Protein AF-A0A9Y1BL52-F1 (afdb_monomer)

Nearest PDB structures (foldseek):
  2xra-assembly1_A  TM=4.137E-01  e=1.033E-01  synthetic construct
  8rhn-assembly1_D  TM=5.852E-01  e=4.899E-01  Homo sapiens
  5l0c-assembly2_D-3  TM=4.093E-01  e=3.485E-01  Homo sapiens
  6z0c-assembly4_D  TM=2.672E-01  e=5.952E-01  Escherichia coli
  8c5v-assembly1_I  TM=3.873E-01  e=6.454E+00  Escherichia coli

Secondary structure (DSSP, 8-state):
------HHHHHHHHHHHHHHHHHHHHHHHHHHHHHHHHHHHHHHHHHHHHHHSTTHHHHHHHHHHHHHHHHHHHHHHHHHHHHHHHHHHHHHHTSSS--HHHHHHHHHHHHHHHHHHHHHHHHHHHHHHHHH--SSTHHHHHHHHHHHHHHHHHHHHHHHHHHHHHHHHHHHHHHHHHHHHHHHHHTT-

Mean predicted aligned error: 7.0 Å

Organism: NCBI:txid2876573

Structure (mmCIF, N/CA/C/O backbone):
data_AF-A0A9Y1BL52-F1
#
_entry.id   AF-A0A9Y1BL52-F1
#
loop_
_atom_site.group_PDB
_atom_site.id
_atom_site.type_symbol
_atom_site.label_atom_id
_atom_site.label_alt_id
_atom_site.label_comp_id
_atom_site.label_asym_id
_atom_site.label_entity_id
_atom_site.label_seq_id
_atom_site.pdbx_PDB_ins_code
_atom_site.Cartn_x
_atom_site.Cartn_y
_atom_site.Cartn_z
_atom_site.occupancy
_atom_site.B_iso_or_equiv
_atom_site.auth_seq_id
_atom_site.auth_comp_id
_atom_site.auth_asym_id
_atom_site.auth_atom_id
_atom_site.pdbx_PDB_model_num
ATOM 1 N N . MET A 1 1 ? 8.504 17.174 -46.943 1.00 35.25 1 MET A N 1
ATOM 2 C CA . MET A 1 1 ? 9.678 16.528 -46.314 1.00 35.25 1 MET A CA 1
ATOM 3 C C . MET A 1 1 ? 9.197 15.696 -45.134 1.00 35.25 1 MET A C 1
ATOM 5 O O . MET A 1 1 ? 8.597 16.257 -44.230 1.00 35.25 1 MET A O 1
ATOM 9 N N . LYS A 1 2 ? 9.368 14.367 -45.163 1.00 37.03 2 LYS A N 1
ATOM 10 C CA . LYS A 1 2 ? 9.108 13.511 -43.993 1.00 37.03 2 LYS A CA 1
ATOM 11 C C . LYS A 1 2 ? 10.359 13.547 -43.116 1.00 37.03 2 LYS A C 1
ATOM 13 O O . LYS A 1 2 ? 11.377 12.992 -43.521 1.00 37.03 2 LYS A O 1
ATOM 18 N N . ASN A 1 3 ? 10.286 14.191 -41.953 1.00 41.78 3 ASN A N 1
ATOM 19 C CA . ASN A 1 3 ? 11.325 14.075 -40.931 1.00 41.78 3 ASN A CA 1
ATOM 20 C C . ASN A 1 3 ? 11.372 12.610 -40.474 1.00 41.78 3 ASN A C 1
ATOM 22 O O . ASN A 1 3 ? 10.522 12.163 -39.707 1.00 41.78 3 ASN A O 1
ATOM 26 N N . LYS A 1 4 ? 12.326 11.835 -41.004 1.00 46.66 4 LYS A N 1
ATOM 27 C CA . LYS A 1 4 ? 12.666 10.515 -40.467 1.00 46.66 4 LYS A CA 1
ATOM 28 C C . LYS A 1 4 ? 13.324 10.749 -39.110 1.00 46.66 4 LYS A C 1
ATOM 30 O O . LYS A 1 4 ? 14.519 11.015 -39.052 1.00 46.66 4 LYS A O 1
ATOM 35 N N . ILE A 1 5 ? 12.528 10.685 -38.045 1.00 54.09 5 ILE A N 1
ATOM 36 C CA . ILE A 1 5 ? 13.028 10.588 -36.670 1.00 54.09 5 ILE A CA 1
ATOM 37 C C . ILE A 1 5 ? 14.002 9.402 -36.642 1.00 54.09 5 ILE A C 1
ATOM 39 O O . ILE A 1 5 ? 13.643 8.306 -37.094 1.00 54.09 5 ILE A O 1
ATOM 43 N N . ARG A 1 6 ? 15.251 9.613 -36.204 1.00 53.12 6 ARG A N 1
ATOM 44 C CA . ARG A 1 6 ? 16.215 8.510 -36.099 1.00 53.12 6 ARG A CA 1
ATOM 45 C C . ARG A 1 6 ? 15.700 7.541 -35.033 1.00 53.12 6 ARG A C 1
ATOM 47 O O . ARG A 1 6 ? 15.155 7.963 -34.017 1.00 53.12 6 ARG A O 1
ATOM 54 N N . ARG A 1 7 ? 15.860 6.228 -35.245 1.00 56.28 7 ARG A N 1
ATOM 55 C CA . ARG A 1 7 ? 15.442 5.200 -34.261 1.00 56.28 7 ARG A CA 1
ATOM 56 C C . ARG A 1 7 ? 15.986 5.494 -32.858 1.00 56.28 7 ARG A C 1
ATOM 58 O O . ARG A 1 7 ? 15.306 5.246 -31.869 1.00 56.28 7 ARG A O 1
ATOM 65 N N . THR A 1 8 ? 17.180 6.065 -32.793 1.00 51.09 8 THR A N 1
ATOM 66 C CA . THR A 1 8 ? 17.862 6.474 -31.570 1.00 51.09 8 THR A CA 1
ATOM 67 C C . THR A 1 8 ? 17.179 7.636 -30.840 1.00 51.09 8 THR A C 1
ATOM 69 O O . THR A 1 8 ? 16.991 7.543 -29.628 1.00 51.09 8 THR A O 1
ATOM 72 N N . ASP A 1 9 ? 16.710 8.662 -31.558 1.00 55.38 9 ASP A N 1
ATOM 73 C CA . ASP A 1 9 ? 15.883 9.742 -30.992 1.00 55.38 9 ASP A CA 1
ATOM 74 C C . ASP A 1 9 ? 14.560 9.187 -30.446 1.00 55.38 9 ASP A C 1
ATOM 76 O O . ASP A 1 9 ? 14.097 9.592 -29.380 1.00 55.38 9 ASP A O 1
ATOM 80 N N . SER A 1 10 ? 13.979 8.197 -31.138 1.00 62.66 10 SER A N 1
ATOM 81 C CA . SER A 1 10 ? 12.748 7.539 -30.682 1.00 62.66 10 SER A CA 1
ATOM 82 C C . SER A 1 10 ? 12.945 6.720 -29.400 1.00 62.66 10 SER A C 1
ATOM 84 O O . SER A 1 10 ? 12.054 6.698 -28.558 1.00 62.66 10 SER A O 1
ATOM 86 N N . LEU A 1 11 ? 14.123 6.111 -29.204 1.00 68.25 11 LEU A N 1
ATOM 87 C CA . LEU A 1 11 ? 14.444 5.315 -28.014 1.00 68.25 11 LEU A CA 1
ATOM 88 C C . LEU A 1 11 ? 14.695 6.200 -26.783 1.00 68.25 11 LEU A C 1
ATOM 90 O O . LEU A 1 11 ? 14.210 5.910 -25.687 1.00 68.25 11 LEU A O 1
ATOM 94 N N . ALA A 1 12 ? 15.427 7.304 -26.955 1.00 68.00 12 ALA A N 1
ATOM 95 C CA . ALA A 1 12 ? 15.633 8.287 -25.892 1.00 68.00 12 ALA A CA 1
ATOM 96 C C . ALA A 1 12 ? 14.316 8.982 -25.497 1.00 68.00 12 ALA A C 1
ATOM 98 O O . ALA A 1 12 ? 14.069 9.194 -24.310 1.00 68.00 12 ALA A O 1
ATOM 99 N N . TYR A 1 13 ? 13.450 9.278 -26.473 1.00 71.88 13 TYR A N 1
ATOM 100 C CA . TYR A 1 13 ? 12.115 9.827 -26.233 1.00 71.88 13 TYR A CA 1
ATOM 101 C C . TYR A 1 13 ? 11.200 8.834 -25.498 1.00 71.88 13 TYR A C 1
ATOM 103 O O . TYR A 1 13 ? 10.618 9.184 -24.474 1.00 71.88 13 TYR A O 1
ATOM 111 N N . ALA A 1 14 ? 11.129 7.578 -25.957 1.00 71.00 14 ALA A N 1
ATOM 112 C CA . ALA A 1 14 ? 10.316 6.537 -25.323 1.00 71.00 14 ALA A CA 1
ATOM 113 C C . ALA A 1 14 ? 10.756 6.255 -23.875 1.00 71.00 14 ALA A C 1
ATOM 115 O O . ALA A 1 14 ? 9.925 6.208 -22.971 1.00 71.00 14 ALA A O 1
ATOM 116 N N . THR A 1 15 ? 12.066 6.145 -23.626 1.00 74.56 15 THR A N 1
ATOM 117 C CA . THR A 1 15 ? 12.599 5.973 -22.261 1.00 74.56 15 THR A CA 1
ATOM 118 C C . THR A 1 15 ? 12.353 7.195 -21.372 1.00 74.56 15 THR A C 1
ATOM 120 O O . THR A 1 15 ? 12.094 7.026 -20.184 1.00 74.56 15 THR A O 1
ATOM 123 N N . GLY A 1 16 ? 12.382 8.412 -21.928 1.00 79.56 16 GLY A N 1
ATOM 124 C CA . GLY A 1 16 ? 12.027 9.638 -21.206 1.00 79.56 16 GLY A CA 1
ATOM 125 C C . GLY A 1 16 ? 10.558 9.670 -20.772 1.00 79.56 16 GLY A C 1
ATOM 126 O O . GLY A 1 16 ? 10.271 9.905 -19.603 1.00 79.56 16 GLY A O 1
ATOM 127 N N . SER A 1 17 ? 9.633 9.339 -21.677 1.00 84.06 17 SER A N 1
ATOM 128 C CA . SER A 1 17 ? 8.194 9.277 -21.368 1.00 84.06 17 SER A CA 1
ATOM 129 C C . SER A 1 17 ? 7.859 8.219 -20.302 1.00 84.06 17 SER A C 1
ATOM 131 O O . SER A 1 17 ? 7.008 8.441 -19.436 1.00 84.06 17 SER A O 1
ATOM 133 N N . ILE A 1 18 ? 8.577 7.091 -20.302 1.00 88.00 18 ILE A N 1
ATOM 134 C CA . ILE A 1 18 ? 8.451 6.059 -19.262 1.00 88.00 18 ILE A CA 1
ATOM 135 C C . ILE A 1 18 ? 8.944 6.564 -17.898 1.00 88.00 18 ILE A C 1
ATOM 137 O O . ILE A 1 18 ? 8.317 6.261 -16.884 1.00 88.00 18 ILE A O 1
ATOM 141 N N . ILE A 1 19 ? 10.019 7.362 -17.850 1.00 89.06 19 ILE A N 1
ATOM 142 C CA . ILE A 1 19 ? 10.490 7.985 -16.600 1.00 89.06 19 ILE A CA 1
ATOM 143 C C . ILE A 1 19 ? 9.425 8.920 -16.023 1.00 89.06 19 ILE A C 1
ATOM 145 O O . ILE A 1 19 ? 9.136 8.834 -14.832 1.00 89.06 19 ILE A O 1
ATOM 149 N N . GLU A 1 20 ? 8.812 9.773 -16.844 1.00 91.06 20 GLU A N 1
ATOM 150 C CA . GLU A 1 20 ? 7.753 10.692 -16.398 1.00 91.06 20 GLU A CA 1
ATOM 151 C C . GLU A 1 20 ? 6.529 9.932 -15.857 1.00 91.06 20 GLU A C 1
ATOM 153 O O . GLU A 1 20 ? 5.994 10.252 -14.789 1.00 91.06 20 GLU A O 1
ATOM 158 N N . SER A 1 21 ? 6.126 8.868 -16.558 1.00 93.00 21 SER A N 1
ATOM 159 C CA . SER A 1 21 ? 5.035 7.983 -16.131 1.00 93.00 21 SER A CA 1
ATOM 160 C C . SER A 1 21 ? 5.360 7.298 -14.800 1.00 93.00 21 SER A C 1
ATOM 162 O O . SER A 1 21 ? 4.524 7.247 -13.894 1.00 93.00 21 SER A O 1
ATOM 164 N N . PHE A 1 22 ? 6.602 6.836 -14.641 1.00 95.12 22 PHE A N 1
ATOM 165 C CA . PHE A 1 22 ? 7.091 6.241 -13.404 1.00 95.12 22 PHE A CA 1
ATOM 166 C C . PHE A 1 22 ? 7.150 7.228 -12.240 1.00 95.12 22 PHE A C 1
ATOM 168 O O . PHE A 1 22 ? 6.729 6.876 -11.139 1.00 95.12 22 PHE A O 1
ATOM 175 N N . GLN A 1 23 ? 7.607 8.458 -12.462 1.00 94.81 23 GLN A N 1
ATOM 176 C CA . GLN A 1 23 ? 7.619 9.499 -11.432 1.00 94.81 23 GLN A CA 1
ATOM 177 C C . GLN A 1 23 ? 6.200 9.821 -10.961 1.00 94.81 23 GLN A C 1
ATOM 179 O O . GLN A 1 23 ? 5.942 9.817 -9.759 1.00 94.81 23 GLN A O 1
ATOM 184 N N . THR A 1 24 ? 5.256 9.964 -11.895 1.00 95.19 24 THR A N 1
ATOM 185 C CA . THR A 1 24 ? 3.837 10.182 -11.576 1.00 95.19 24 THR A CA 1
ATOM 186 C C . THR A 1 24 ? 3.263 9.036 -10.738 1.00 95.19 24 THR A C 1
ATOM 188 O O . THR A 1 24 ? 2.578 9.267 -9.739 1.00 95.19 24 THR A O 1
ATOM 191 N N . TYR A 1 25 ? 3.541 7.786 -11.122 1.00 95.44 25 TYR A N 1
ATOM 192 C CA . TYR A 1 25 ? 3.146 6.610 -10.347 1.00 95.44 25 TYR A CA 1
ATOM 193 C C . TYR A 1 25 ? 3.773 6.622 -8.944 1.00 95.44 25 TYR A C 1
ATOM 195 O O . TYR A 1 25 ? 3.070 6.428 -7.948 1.00 95.44 25 TYR A O 1
ATOM 203 N N . TYR A 1 26 ? 5.080 6.879 -8.853 1.00 95.88 26 TYR A N 1
ATOM 204 C CA . TYR A 1 26 ? 5.812 6.853 -7.593 1.00 95.88 26 TYR A CA 1
ATOM 205 C C . TYR A 1 26 ? 5.300 7.921 -6.620 1.00 95.88 26 TYR A C 1
ATOM 207 O O . TYR A 1 26 ? 5.075 7.623 -5.446 1.00 95.88 26 TYR A O 1
ATOM 215 N N . GLU A 1 27 ? 5.038 9.134 -7.101 1.00 96.12 27 GLU A N 1
ATOM 216 C CA . GLU A 1 27 ? 4.473 10.221 -6.300 1.00 96.12 27 GLU A CA 1
ATOM 217 C C . GLU A 1 27 ? 3.082 9.875 -5.762 1.00 96.12 27 GLU A C 1
ATOM 219 O O . GLU A 1 27 ? 2.850 9.991 -4.556 1.00 96.12 27 GLU A O 1
ATOM 224 N N . LYS A 1 28 ? 2.177 9.377 -6.618 1.00 96.31 28 LYS A N 1
ATOM 225 C CA . LYS A 1 28 ? 0.826 8.949 -6.209 1.00 96.31 28 LYS A CA 1
ATOM 226 C C . LYS A 1 28 ? 0.870 7.846 -5.155 1.00 96.31 28 LYS A C 1
ATOM 228 O O . LYS A 1 28 ? 0.157 7.918 -4.147 1.00 96.31 28 LYS A O 1
ATOM 233 N N . TRP A 1 29 ? 1.711 6.832 -5.372 1.00 96.81 29 TRP A N 1
ATOM 234 C CA . TRP A 1 29 ? 1.911 5.751 -4.410 1.00 96.81 29 TRP A CA 1
ATOM 235 C C . TRP A 1 29 ? 2.446 6.302 -3.086 1.00 96.81 29 TRP A C 1
ATOM 237 O O . TRP A 1 29 ? 1.874 6.033 -2.029 1.00 96.81 29 TRP A O 1
ATOM 247 N N . ASN A 1 30 ? 3.495 7.128 -3.125 1.00 96.81 30 ASN A N 1
ATOM 248 C CA . ASN A 1 30 ? 4.147 7.623 -1.919 1.00 96.81 30 ASN A CA 1
ATOM 249 C C . ASN A 1 30 ? 3.252 8.577 -1.111 1.00 96.81 30 ASN A C 1
ATOM 251 O O . ASN A 1 30 ? 3.246 8.494 0.118 1.00 96.81 30 ASN A O 1
ATOM 255 N N . ASP A 1 31 ? 2.474 9.442 -1.764 1.00 97.06 31 ASP A N 1
ATOM 256 C CA . ASP A 1 31 ? 1.488 10.308 -1.104 1.00 97.06 31 ASP A CA 1
ATOM 257 C C . ASP A 1 31 ? 0.412 9.477 -0.384 1.00 97.06 31 ASP A C 1
ATOM 259 O O . ASP A 1 31 ? 0.153 9.667 0.810 1.00 97.06 31 ASP A O 1
ATOM 263 N N . THR A 1 32 ? -0.153 8.483 -1.074 1.00 96.50 32 THR A N 1
ATOM 264 C CA . THR A 1 32 ? -1.187 7.601 -0.513 1.00 96.50 32 THR A CA 1
ATOM 265 C C . THR A 1 32 ? -0.652 6.787 0.667 1.00 96.50 32 THR A C 1
ATOM 267 O O . THR A 1 32 ? -1.271 6.740 1.735 1.00 96.50 32 THR A O 1
ATOM 270 N N . VAL A 1 33 ? 0.534 6.194 0.518 1.00 96.00 33 VAL A N 1
ATOM 271 C CA . VAL A 1 33 ? 1.197 5.435 1.583 1.00 96.00 33 VAL A CA 1
ATOM 272 C C . VAL A 1 33 ? 1.539 6.324 2.775 1.00 96.00 33 VAL A C 1
ATOM 274 O O . VAL A 1 33 ? 1.273 5.933 3.909 1.00 96.00 33 VAL A O 1
ATOM 277 N N . SER A 1 34 ? 2.043 7.538 2.556 1.00 96.31 34 SER A N 1
ATOM 278 C CA . SER A 1 34 ? 2.362 8.469 3.648 1.00 96.31 34 SER A CA 1
ATOM 279 C C . SER A 1 34 ? 1.116 8.846 4.456 1.00 96.31 34 SER A C 1
ATOM 281 O O . SER A 1 34 ? 1.153 8.884 5.689 1.00 96.31 34 SER A O 1
ATOM 283 N N . LYS A 1 35 ? -0.028 9.053 3.790 1.00 96.19 35 LYS A N 1
ATOM 284 C CA . LYS A 1 35 ? -1.319 9.283 4.461 1.00 96.19 35 LYS A CA 1
ATOM 285 C C . LYS A 1 35 ? -1.739 8.085 5.315 1.00 96.19 35 LYS A C 1
ATOM 287 O O . LYS A 1 35 ? -2.183 8.279 6.449 1.00 96.19 35 LYS A O 1
ATOM 292 N N . LEU A 1 36 ? -1.561 6.859 4.817 1.00 94.50 36 LEU A N 1
ATOM 293 C CA . LEU A 1 36 ? -1.815 5.638 5.590 1.00 94.50 36 LEU A CA 1
ATOM 294 C C . LEU A 1 36 ? -0.895 5.540 6.811 1.00 94.50 36 LEU A C 1
ATOM 296 O O . LEU A 1 36 ? -1.392 5.327 7.918 1.00 94.50 36 LEU A O 1
ATOM 300 N N . GLU A 1 37 ? 0.417 5.733 6.627 1.00 93.81 37 GLU A N 1
ATOM 301 C CA . GLU A 1 37 ? 1.428 5.676 7.694 1.00 93.81 37 GLU A CA 1
ATOM 302 C C . GLU A 1 37 ? 1.119 6.641 8.846 1.00 93.81 37 GLU A C 1
ATOM 304 O O . GLU A 1 37 ? 1.399 6.307 10.000 1.00 93.81 37 GLU A O 1
ATOM 309 N N . ASN A 1 38 ? 0.501 7.785 8.541 1.00 93.31 38 ASN A N 1
ATOM 310 C CA . ASN A 1 38 ? 0.074 8.783 9.518 1.00 93.31 38 ASN A CA 1
ATOM 311 C C . ASN A 1 38 ? -1.271 8.442 10.184 1.00 93.31 38 ASN A C 1
ATOM 313 O O . ASN A 1 38 ? -1.417 8.605 11.396 1.00 93.31 38 ASN A O 1
ATOM 317 N N . LEU A 1 39 ? -2.264 7.958 9.429 1.00 92.19 39 LEU A N 1
ATOM 318 C CA . LEU A 1 39 ? -3.607 7.691 9.962 1.00 92.19 39 LEU A CA 1
ATOM 319 C C . LEU A 1 39 ? -3.683 6.447 10.852 1.00 92.19 39 LEU A C 1
ATOM 321 O O . LEU A 1 39 ? -4.413 6.461 11.845 1.00 92.19 39 LEU A O 1
ATOM 325 N N . GLY A 1 40 ? -2.941 5.384 10.528 1.00 91.69 40 GLY A N 1
ATOM 326 C CA . GLY A 1 40 ? -2.956 4.137 11.302 1.00 91.69 40 GLY A CA 1
ATOM 327 C C . GLY A 1 40 ? -2.658 4.345 12.798 1.00 91.69 40 GLY A C 1
ATOM 328 O O . GLY A 1 40 ? -3.483 3.961 13.631 1.00 91.69 40 GLY A O 1
ATOM 329 N N . PRO A 1 41 ? -1.546 5.011 13.169 1.00 92.06 41 PRO A N 1
ATOM 330 C CA . PRO A 1 41 ? -1.223 5.320 14.563 1.00 92.06 41 PRO A CA 1
ATOM 331 C C . PRO A 1 41 ? -2.277 6.183 15.265 1.00 92.06 41 PRO A C 1
ATOM 333 O O . PRO A 1 41 ? -2.626 5.899 16.409 1.00 92.06 41 PRO A O 1
ATOM 336 N N . ILE A 1 42 ? -2.838 7.185 14.575 1.00 91.31 42 ILE A N 1
ATOM 337 C CA . ILE A 1 42 ? -3.881 8.067 15.128 1.00 91.31 42 ILE A CA 1
ATOM 338 C C . ILE A 1 42 ? -5.135 7.265 15.496 1.00 91.31 42 ILE A C 1
ATOM 340 O O . ILE A 1 42 ? -5.750 7.502 16.536 1.00 91.31 42 ILE A O 1
ATOM 344 N N . ILE A 1 43 ? -5.536 6.313 14.650 1.00 89.62 43 ILE A N 1
ATOM 345 C CA . ILE A 1 43 ? -6.675 5.425 14.921 1.00 89.62 43 ILE A CA 1
ATOM 346 C C . ILE A 1 43 ? -6.396 4.570 16.158 1.00 89.62 43 ILE A C 1
ATOM 348 O O . ILE A 1 43 ? -7.248 4.490 17.045 1.00 89.62 43 ILE A O 1
ATOM 352 N N . ILE A 1 44 ? -5.194 3.990 16.249 1.00 91.62 44 ILE A N 1
ATOM 353 C CA . ILE A 1 44 ? -4.786 3.163 17.391 1.00 91.62 44 ILE A CA 1
ATOM 354 C C . ILE A 1 44 ? -4.820 3.964 18.690 1.00 91.62 44 ILE A C 1
ATOM 356 O O . ILE A 1 44 ? -5.391 3.513 19.683 1.00 91.62 44 ILE A O 1
ATOM 360 N N . GLU A 1 45 ? -4.243 5.162 18.687 1.00 90.62 45 GLU A N 1
ATOM 361 C CA . GLU A 1 45 ? -4.223 6.044 19.850 1.00 90.62 45 GLU A CA 1
ATOM 362 C C . GLU A 1 45 ? -5.640 6.431 20.289 1.00 90.62 45 GLU A C 1
ATOM 364 O O . GLU A 1 45 ? -5.985 6.286 21.464 1.00 90.62 45 GLU A O 1
ATOM 369 N N . LYS A 1 46 ? -6.489 6.861 19.346 1.00 87.44 46 LYS A N 1
ATOM 370 C CA . LYS A 1 46 ? -7.861 7.284 19.653 1.00 87.44 46 LYS A CA 1
ATOM 371 C C . LYS A 1 46 ? -8.705 6.152 20.226 1.00 87.44 46 LYS A C 1
ATOM 373 O O . LYS A 1 46 ? -9.424 6.390 21.193 1.00 87.44 46 LYS A O 1
ATOM 378 N N . ILE A 1 47 ? -8.615 4.942 19.673 1.00 87.56 47 ILE A N 1
ATOM 379 C CA . ILE A 1 47 ? -9.359 3.788 20.199 1.00 87.56 47 ILE A CA 1
ATOM 380 C C . ILE A 1 47 ? -8.838 3.414 21.588 1.00 87.56 47 ILE A C 1
ATOM 382 O O . ILE A 1 47 ? -9.635 3.238 22.504 1.00 87.56 47 ILE A O 1
ATOM 386 N N . ASN A 1 48 ? -7.518 3.374 21.791 1.00 88.69 48 ASN A N 1
ATOM 387 C CA . ASN A 1 48 ? -6.937 3.089 23.105 1.00 88.69 48 ASN A CA 1
ATOM 388 C C . ASN A 1 48 ? -7.354 4.110 24.170 1.00 88.69 48 ASN A C 1
ATOM 390 O O . ASN A 1 48 ? -7.653 3.731 25.301 1.00 88.69 48 ASN A O 1
ATOM 394 N N . LYS A 1 49 ? -7.391 5.402 23.827 1.00 84.94 49 LYS A N 1
ATOM 395 C CA . LYS A 1 49 ? -7.888 6.448 24.729 1.00 84.94 49 LYS A CA 1
ATOM 396 C C . LYS A 1 49 ? -9.368 6.235 25.056 1.00 84.94 49 LYS A C 1
ATOM 398 O O . LYS A 1 49 ? -9.747 6.272 26.223 1.00 84.94 49 LYS A O 1
ATOM 403 N N . ALA A 1 50 ? -10.168 5.933 24.038 1.00 80.06 50 ALA A N 1
ATOM 404 C CA . ALA A 1 50 ? -11.598 5.701 24.179 1.00 80.06 50 ALA A CA 1
ATOM 405 C C . ALA A 1 50 ? -11.939 4.454 25.020 1.00 80.06 50 ALA A C 1
ATOM 407 O O . ALA A 1 50 ? -12.958 4.442 25.703 1.00 80.06 50 ALA A O 1
ATOM 408 N N . LEU A 1 51 ? -11.080 3.427 25.009 1.00 80.81 51 LEU A N 1
ATOM 409 C CA . LEU A 1 51 ? -11.217 2.234 25.852 1.00 80.81 51 LEU A CA 1
ATOM 410 C C . LEU A 1 51 ? -10.829 2.477 27.322 1.00 80.81 51 LEU A C 1
ATOM 412 O O . LEU A 1 51 ? -11.345 1.797 28.204 1.00 80.81 51 LEU A O 1
ATOM 416 N N . LYS A 1 52 ? -9.926 3.428 27.603 1.00 81.44 52 LYS A N 1
ATOM 417 C CA . LYS A 1 52 ? -9.475 3.753 28.972 1.00 81.44 52 LYS A CA 1
ATOM 418 C C . LYS A 1 52 ? -10.449 4.654 29.729 1.00 81.44 52 LYS A C 1
ATOM 420 O O . LYS A 1 52 ? -10.533 4.586 30.952 1.00 81.44 52 LYS A O 1
ATOM 425 N N . GLU A 1 53 ? -11.160 5.521 29.018 1.00 77.44 53 GLU A N 1
ATOM 426 C CA . GLU A 1 53 ? -12.079 6.490 29.606 1.00 77.44 53 GLU A CA 1
ATOM 427 C C . GLU A 1 53 ? -13.516 5.938 29.612 1.00 77.44 53 GLU A C 1
ATOM 429 O O . GLU A 1 53 ? -14.148 5.761 28.567 1.00 77.44 53 GLU A O 1
ATOM 434 N N . LYS A 1 54 ? -14.071 5.700 30.806 1.00 65.19 54 LYS A N 1
ATOM 435 C CA . LYS A 1 54 ? -15.463 5.254 30.973 1.00 65.19 54 LYS A CA 1
ATOM 436 C C . LYS A 1 54 ? -16.414 6.251 30.276 1.00 65.19 54 LYS A C 1
ATOM 438 O O . LYS A 1 54 ? -16.313 7.455 30.498 1.00 65.19 54 LYS A O 1
ATOM 443 N N . ASN A 1 55 ? -17.317 5.760 29.422 1.00 64.06 55 ASN A N 1
ATOM 444 C CA . ASN A 1 55 ? -18.281 6.535 28.611 1.00 64.06 55 ASN A CA 1
ATOM 445 C C . ASN A 1 55 ? -17.695 7.411 27.474 1.00 64.06 55 ASN A C 1
ATOM 447 O O . ASN A 1 55 ? -18.436 8.177 26.851 1.00 64.06 55 ASN A O 1
ATOM 451 N N . SER A 1 56 ? -16.396 7.327 27.162 1.00 68.69 56 SER A N 1
ATOM 452 C CA . SER A 1 56 ? -15.773 8.154 26.109 1.00 68.69 56 SER A CA 1
ATOM 453 C C . SER A 1 56 ? -15.836 7.523 24.717 1.00 68.69 56 SER A C 1
ATOM 455 O O . SER A 1 56 ? -15.910 8.250 23.722 1.00 68.69 56 SER A O 1
ATOM 457 N N . LEU A 1 57 ? -15.979 6.195 24.627 1.00 69.31 57 LEU A N 1
ATOM 458 C CA . LEU A 1 57 ? -16.167 5.518 23.344 1.00 69.31 57 LEU A CA 1
ATOM 459 C C . LEU A 1 57 ? -17.415 6.014 22.600 1.00 69.31 57 LEU A C 1
ATOM 461 O O . LEU A 1 57 ? -17.301 6.349 21.428 1.00 69.31 57 LEU A O 1
ATOM 465 N N . ASN A 1 58 ? -18.555 6.206 23.276 1.00 69.94 58 ASN A N 1
ATOM 466 C CA . ASN A 1 58 ? -19.766 6.774 22.659 1.00 69.94 58 ASN A CA 1
ATOM 467 C C . ASN A 1 58 ? -19.562 8.208 22.138 1.00 69.94 58 ASN A C 1
ATOM 469 O O . ASN A 1 58 ? -20.090 8.566 21.086 1.00 69.94 58 ASN A O 1
ATOM 473 N N . LYS A 1 59 ? -18.746 9.019 22.823 1.00 71.44 59 LYS A N 1
ATOM 474 C CA . LYS A 1 59 ? -18.435 10.399 22.411 1.00 71.44 59 LYS A CA 1
ATOM 475 C C . LYS A 1 59 ? -17.454 10.453 21.238 1.00 71.44 59 LYS A C 1
ATOM 477 O O . LYS A 1 59 ? -17.543 11.342 20.394 1.00 71.44 59 LYS A O 1
ATOM 482 N N . LEU A 1 60 ? -16.513 9.511 21.181 1.00 72.50 60 LEU A N 1
ATOM 483 C CA . LEU A 1 60 ? -15.432 9.478 20.190 1.00 72.50 60 LEU A CA 1
ATOM 484 C C . LEU A 1 60 ? -15.736 8.583 18.980 1.00 72.50 60 LEU A C 1
ATOM 486 O O . LEU A 1 60 ? -15.064 8.712 17.954 1.00 72.50 60 LEU A O 1
ATOM 490 N N . LYS A 1 61 ? -16.768 7.733 19.069 1.00 77.56 61 LYS A N 1
ATOM 491 C CA . LYS A 1 61 ? -17.224 6.771 18.054 1.00 77.56 61 LYS A CA 1
ATOM 492 C C . LYS A 1 61 ? -17.281 7.375 16.658 1.00 77.56 61 LYS A C 1
ATOM 494 O O . LYS A 1 61 ? -16.608 6.885 15.759 1.00 77.56 61 LYS A O 1
ATOM 499 N N . ASN A 1 62 ? -17.993 8.489 16.493 1.00 78.00 62 ASN A N 1
ATOM 500 C CA . ASN A 1 62 ? -18.150 9.138 15.187 1.00 78.00 62 ASN A CA 1
ATOM 501 C C . ASN A 1 62 ? -16.804 9.595 14.598 1.00 78.00 62 ASN A C 1
ATOM 503 O O . ASN A 1 62 ? -16.561 9.444 13.401 1.00 78.00 62 ASN A O 1
ATOM 507 N N . GLY A 1 63 ? -15.898 10.111 15.436 1.00 82.50 63 GLY A N 1
ATOM 508 C CA . GLY A 1 63 ? -14.562 10.526 15.007 1.00 82.50 63 GLY A CA 1
ATOM 509 C C . GLY A 1 63 ? -13.669 9.347 14.613 1.00 82.50 63 GLY A C 1
ATOM 510 O O . GLY A 1 63 ? -12.956 9.419 13.614 1.00 82.50 63 GLY A O 1
ATOM 511 N N . VAL A 1 64 ? -13.726 8.249 15.370 1.00 84.69 64 VAL A N 1
ATOM 512 C CA . VAL A 1 64 ? -12.973 7.021 15.077 1.00 84.69 64 VAL A CA 1
ATOM 513 C C . VAL A 1 64 ? -13.486 6.349 13.804 1.00 84.69 64 VAL A C 1
ATOM 515 O O . VAL A 1 64 ? -12.688 6.001 12.938 1.00 84.69 64 VAL A O 1
ATOM 518 N N . VAL A 1 65 ? -14.805 6.228 13.648 1.00 83.06 65 VAL A N 1
ATOM 519 C CA . VAL A 1 65 ? -15.443 5.653 12.455 1.00 83.06 65 VAL A CA 1
ATOM 520 C C . VAL A 1 65 ? -15.101 6.469 11.211 1.00 83.06 65 VAL A C 1
ATOM 522 O O . VAL A 1 65 ? -14.759 5.887 10.183 1.00 83.06 65 VAL A O 1
ATOM 525 N N . LYS A 1 66 ? -15.089 7.808 11.305 1.00 86.88 66 LYS A N 1
ATOM 526 C CA . LYS A 1 66 ? -14.634 8.676 10.208 1.00 86.88 66 LYS A CA 1
ATOM 527 C C . LYS A 1 66 ? -13.189 8.371 9.806 1.00 86.88 66 LYS A C 1
ATOM 529 O O . LYS A 1 66 ? -12.919 8.209 8.622 1.00 86.88 66 LYS A O 1
ATOM 534 N N . HIS A 1 67 ? -12.271 8.249 10.767 1.00 89.75 67 HIS A N 1
ATOM 535 C CA . HIS A 1 67 ? -10.876 7.915 10.467 1.00 89.75 67 HIS A CA 1
ATOM 536 C C . HIS A 1 67 ? -10.714 6.513 9.867 1.00 89.75 67 HIS A C 1
ATOM 538 O O . HIS A 1 67 ? -9.964 6.354 8.908 1.00 89.75 67 HIS A O 1
ATOM 544 N N . LEU A 1 68 ? -11.429 5.512 10.388 1.00 89.75 68 LEU A N 1
ATOM 545 C CA . LEU A 1 68 ? -11.438 4.155 9.831 1.00 89.75 68 LEU A CA 1
ATOM 546 C C . LEU A 1 68 ? -11.972 4.146 8.394 1.00 89.75 68 LEU A C 1
ATOM 548 O O . LEU A 1 68 ? -11.406 3.470 7.539 1.00 89.75 68 LEU A O 1
ATOM 552 N N . SER A 1 69 ? -13.011 4.936 8.109 1.00 88.56 69 SER A N 1
ATOM 553 C CA . SER A 1 69 ? -13.524 5.119 6.750 1.00 88.56 69 SER A CA 1
ATOM 554 C C . SER A 1 69 ? -12.475 5.749 5.835 1.00 88.56 69 SER A C 1
ATOM 556 O O . SER A 1 69 ? -12.241 5.230 4.749 1.00 88.56 69 SER A O 1
ATOM 558 N N . SER A 1 70 ? -11.805 6.823 6.273 1.00 92.25 70 SER A N 1
ATOM 559 C CA . SER A 1 70 ? -10.722 7.455 5.505 1.00 92.25 70 SER A CA 1
ATOM 560 C C . SER A 1 70 ? -9.569 6.487 5.229 1.00 92.25 70 SER A C 1
ATOM 562 O O . SER A 1 70 ? -9.047 6.460 4.118 1.00 92.25 70 SER A O 1
ATOM 564 N N . LEU A 1 71 ? -9.201 5.660 6.211 1.00 92.00 71 LEU A N 1
ATOM 565 C CA . LEU A 1 71 ? -8.179 4.628 6.047 1.00 92.00 71 LEU A CA 1
ATOM 566 C C . LEU A 1 71 ? -8.608 3.573 5.010 1.00 92.00 71 LEU A C 1
ATOM 568 O O . LEU A 1 71 ? -7.822 3.215 4.138 1.00 92.00 71 LEU A O 1
ATOM 572 N N . GLY A 1 72 ? -9.866 3.121 5.057 1.00 90.38 72 GLY A N 1
ATOM 573 C CA . GLY A 1 72 ? -10.434 2.203 4.064 1.00 90.38 72 GLY A CA 1
ATOM 574 C C . GLY A 1 72 ? -10.431 2.772 2.639 1.00 90.38 72 GLY A C 1
ATOM 575 O O . GLY A 1 72 ? -10.076 2.064 1.696 1.00 90.38 72 GLY A O 1
ATOM 576 N N . SER A 1 73 ? -10.758 4.059 2.478 1.00 92.19 73 SER A N 1
ATOM 577 C CA . SER A 1 73 ? -10.691 4.746 1.181 1.00 92.19 73 SER A CA 1
ATOM 578 C C . SER A 1 73 ? -9.266 4.805 0.631 1.00 92.19 73 SER A C 1
ATOM 580 O O . SER A 1 73 ? -9.063 4.509 -0.540 1.00 92.19 73 SER A O 1
ATOM 582 N N . LEU A 1 74 ? -8.269 5.105 1.469 1.00 94.75 74 LEU A N 1
ATOM 583 C CA . LEU A 1 74 ? -6.862 5.116 1.049 1.00 94.75 74 LEU A CA 1
ATOM 584 C C . LEU A 1 74 ? -6.371 3.733 0.616 1.00 94.75 74 LEU A C 1
ATOM 586 O O . LEU A 1 74 ? -5.653 3.621 -0.372 1.00 94.75 74 LEU A O 1
ATOM 590 N N . PHE A 1 75 ? -6.788 2.668 1.306 1.00 92.06 75 PHE A N 1
ATOM 591 C CA . PHE A 1 75 ? -6.490 1.315 0.841 1.00 92.06 75 PHE A CA 1
ATOM 592 C C . PHE A 1 75 ? -7.144 1.010 -0.504 1.00 92.06 75 PHE A C 1
ATOM 594 O O . PHE A 1 75 ? -6.563 0.261 -1.274 1.00 92.06 75 PHE A O 1
ATOM 601 N N . SER A 1 76 ? -8.327 1.554 -0.795 1.00 90.69 76 SER A N 1
ATOM 602 C CA . SER A 1 76 ? -8.981 1.363 -2.100 1.00 90.69 76 SER A CA 1
ATOM 603 C C . SER A 1 76 ? -8.229 2.105 -3.211 1.00 90.69 76 SER A C 1
ATOM 605 O O . SER A 1 76 ? -7.997 1.539 -4.270 1.00 90.69 76 SER A O 1
ATOM 607 N N . MET A 1 77 ? -7.751 3.326 -2.936 1.00 93.81 77 MET A N 1
ATOM 608 C CA . MET A 1 77 ? -6.880 4.074 -3.856 1.00 93.81 77 MET A CA 1
ATOM 609 C C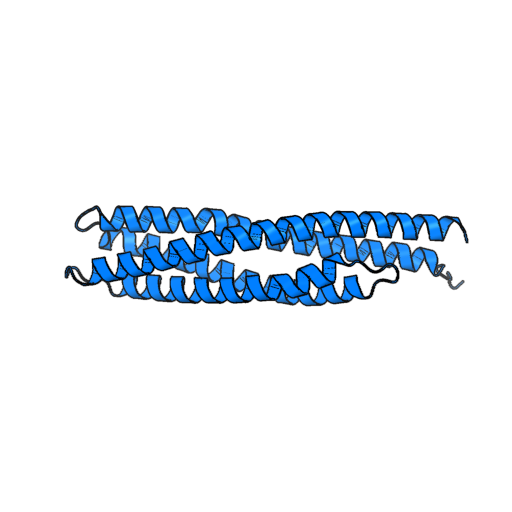 . MET A 1 77 ? -5.587 3.314 -4.176 1.00 93.81 77 MET A C 1
ATOM 611 O O . MET A 1 77 ? -5.098 3.373 -5.299 1.00 93.81 77 MET A O 1
ATOM 615 N N . LEU A 1 78 ? -5.034 2.573 -3.210 1.00 93.81 78 LEU A N 1
ATOM 616 C CA . LEU A 1 78 ? -3.863 1.737 -3.468 1.00 93.81 78 LEU A CA 1
ATOM 617 C C . LEU A 1 78 ? -4.132 0.610 -4.463 1.00 93.81 78 LEU A C 1
ATOM 619 O O . LEU A 1 78 ? -3.236 0.310 -5.242 1.00 93.81 78 LEU A O 1
ATOM 623 N N . ASP A 1 79 ? -5.325 0.010 -4.484 1.00 90.25 79 ASP A N 1
ATOM 624 C CA . ASP A 1 79 ? -5.638 -1.042 -5.462 1.00 90.25 79 ASP A CA 1
ATOM 625 C C . ASP A 1 79 ? -5.573 -0.509 -6.894 1.00 90.25 79 ASP A C 1
ATOM 627 O O . ASP A 1 79 ? -4.979 -1.153 -7.761 1.00 90.25 79 ASP A O 1
ATOM 631 N N . GLU A 1 80 ? -6.129 0.684 -7.119 1.00 91.38 80 GLU A N 1
ATOM 632 C CA . GLU A 1 80 ? -6.057 1.387 -8.404 1.00 91.38 80 GLU A CA 1
ATOM 633 C C . GLU A 1 80 ? -4.599 1.689 -8.769 1.00 91.38 80 GLU A C 1
ATOM 635 O O . GLU A 1 80 ? -4.137 1.326 -9.850 1.00 91.38 80 GLU A O 1
ATOM 640 N N . ILE A 1 81 ? -3.833 2.245 -7.822 1.00 93.94 81 ILE A N 1
ATOM 641 C CA . ILE A 1 81 ? -2.404 2.526 -8.010 1.00 93.94 81 ILE A CA 1
ATOM 642 C C . ILE A 1 81 ? -1.631 1.247 -8.350 1.00 93.94 81 ILE A C 1
ATOM 644 O O . ILE A 1 81 ? -0.772 1.273 -9.226 1.00 93.94 81 ILE A O 1
ATOM 648 N N . TYR A 1 82 ? -1.909 0.115 -7.701 1.00 91.69 82 TYR A N 1
ATOM 649 C CA . TYR A 1 82 ? -1.215 -1.134 -8.008 1.00 91.69 82 TYR A CA 1
ATOM 650 C C . TYR A 1 82 ? -1.579 -1.696 -9.381 1.00 91.69 82 TYR A C 1
ATOM 652 O O . TYR A 1 82 ? -0.720 -2.323 -10.004 1.00 91.69 82 TYR A O 1
ATOM 660 N N . ALA A 1 83 ? -2.818 -1.512 -9.842 1.00 90.69 83 ALA A N 1
ATOM 661 C CA . ALA A 1 83 ? -3.232 -1.920 -11.181 1.00 90.69 83 ALA A CA 1
ATOM 662 C C . ALA A 1 83 ? -2.475 -1.115 -12.249 1.00 90.69 83 ALA A C 1
ATOM 664 O O . ALA A 1 83 ? -1.828 -1.713 -13.111 1.00 90.69 83 ALA A O 1
ATOM 665 N N . ASP A 1 84 ? -2.455 0.214 -12.115 1.00 90.75 84 ASP A N 1
ATOM 666 C CA . ASP A 1 84 ? -1.688 1.114 -12.987 1.00 90.75 84 ASP A CA 1
ATOM 667 C C . ASP A 1 84 ? -0.189 0.788 -12.937 1.00 90.75 84 ASP A C 1
ATOM 669 O O . ASP A 1 84 ? 0.481 0.640 -13.961 1.00 90.75 84 ASP A O 1
ATOM 673 N N . GLY A 1 85 ? 0.335 0.601 -11.723 1.00 92.12 85 GLY A N 1
ATOM 674 C CA . GLY A 1 85 ? 1.722 0.229 -11.487 1.00 92.12 85 GLY A CA 1
ATOM 675 C C . GLY A 1 85 ? 2.090 -1.098 -12.140 1.00 92.12 85 GLY A C 1
ATOM 676 O O . GLY A 1 85 ? 3.180 -1.219 -12.684 1.00 92.12 85 GLY A O 1
ATOM 677 N N . HIS A 1 86 ? 1.204 -2.097 -12.133 1.00 92.94 86 HIS A N 1
ATOM 678 C CA . HIS A 1 86 ? 1.477 -3.381 -12.776 1.00 92.94 86 HIS A CA 1
ATOM 679 C C . HIS A 1 86 ? 1.675 -3.234 -14.287 1.0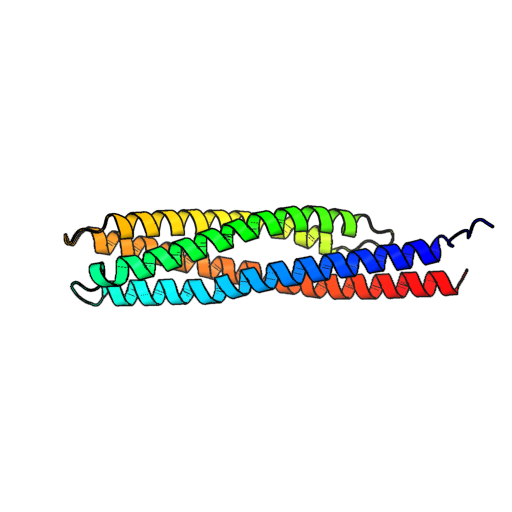0 92.94 86 HIS A C 1
ATOM 681 O O . HIS A 1 86 ? 2.644 -3.778 -14.816 1.00 92.94 86 HIS A O 1
ATOM 687 N N . VAL A 1 87 ? 0.802 -2.474 -14.956 1.00 91.94 87 VAL A N 1
ATOM 688 C CA . VAL A 1 87 ? 0.914 -2.188 -16.395 1.00 91.94 87 VAL A CA 1
ATOM 689 C C . VAL A 1 87 ? 2.232 -1.483 -16.693 1.00 91.94 87 VAL A C 1
ATOM 691 O O . VAL A 1 87 ? 3.014 -1.975 -17.505 1.00 91.94 87 VAL A O 1
ATOM 694 N N . LEU A 1 88 ? 2.537 -0.416 -15.954 1.00 93.25 88 LEU A N 1
ATOM 695 C CA . LEU A 1 88 ? 3.779 0.331 -16.125 1.00 93.25 88 LEU A CA 1
ATOM 696 C C . LEU A 1 88 ? 5.026 -0.546 -15.918 1.00 93.25 88 LEU A C 1
ATOM 698 O O . LEU A 1 88 ? 5.984 -0.456 -16.682 1.00 93.25 88 LEU A O 1
ATOM 702 N N . MET A 1 89 ? 5.041 -1.415 -14.903 1.00 94.38 89 MET A N 1
ATOM 703 C CA . MET A 1 89 ? 6.189 -2.300 -14.671 1.00 94.38 89 MET A CA 1
ATOM 704 C C . MET A 1 89 ? 6.378 -3.318 -15.803 1.00 94.38 89 MET A C 1
ATOM 706 O O . MET A 1 89 ? 7.516 -3.680 -16.087 1.00 94.38 89 MET A O 1
ATOM 710 N N . MET A 1 90 ? 5.304 -3.774 -16.460 1.00 90.12 90 MET A N 1
ATOM 711 C CA . MET A 1 90 ? 5.419 -4.628 -17.650 1.00 90.12 90 MET A CA 1
ATOM 712 C C . MET A 1 90 ? 5.997 -3.862 -18.844 1.00 90.12 90 MET A C 1
ATOM 714 O O . MET A 1 90 ? 6.839 -4.401 -19.558 1.00 90.12 90 MET A O 1
ATOM 718 N N . GLU A 1 91 ? 5.589 -2.607 -19.046 1.00 90.44 91 GLU A N 1
ATOM 719 C CA . GLU A 1 91 ? 6.153 -1.744 -20.093 1.00 90.44 91 GLU A CA 1
ATOM 720 C C . GLU A 1 91 ? 7.649 -1.490 -19.865 1.00 90.44 91 GLU A C 1
ATOM 722 O O . GLU A 1 91 ? 8.448 -1.596 -20.795 1.00 90.44 91 GLU A O 1
ATOM 727 N N . ILE A 1 92 ? 8.044 -1.230 -18.615 1.00 90.12 92 ILE A N 1
ATOM 728 C CA . ILE A 1 92 ? 9.447 -1.059 -18.221 1.00 90.12 92 ILE A CA 1
ATOM 729 C C . ILE A 1 92 ? 10.255 -2.346 -18.440 1.00 90.12 92 ILE A C 1
ATOM 731 O O . ILE A 1 92 ? 11.396 -2.281 -18.899 1.00 90.12 92 ILE A O 1
ATOM 735 N N . ASP A 1 93 ? 9.694 -3.513 -18.112 1.00 87.44 93 ASP A N 1
ATOM 736 C CA . ASP A 1 93 ? 10.355 -4.808 -18.332 1.00 87.44 93 ASP A CA 1
ATOM 737 C C . ASP A 1 93 ? 10.575 -5.096 -19.828 1.00 87.44 93 ASP A C 1
ATOM 739 O O . ASP A 1 93 ? 11.550 -5.745 -20.200 1.00 87.44 93 ASP A O 1
ATOM 743 N N . GLY A 1 94 ? 9.702 -4.561 -20.690 1.00 84.50 94 GLY A N 1
ATOM 744 C CA . GLY A 1 94 ? 9.781 -4.667 -22.148 1.00 84.50 94 GLY A CA 1
ATOM 745 C C . GLY A 1 94 ? 10.739 -3.684 -22.832 1.00 84.50 94 GLY A C 1
ATOM 746 O O . GLY A 1 94 ? 10.819 -3.689 -24.060 1.00 84.50 94 GLY A O 1
ATOM 747 N N . LEU A 1 95 ? 11.451 -2.836 -22.084 1.00 83.69 95 LEU A N 1
ATOM 748 C CA . LEU A 1 95 ? 12.439 -1.915 -22.647 1.00 83.69 95 LEU A CA 1
ATOM 749 C C . LEU A 1 95 ? 13.620 -2.653 -23.297 1.00 83.69 95 LEU A C 1
ATOM 751 O O . LEU A 1 95 ? 14.129 -3.634 -22.759 1.00 83.69 95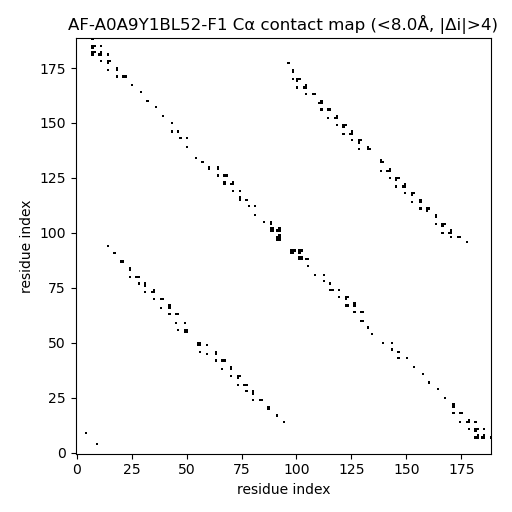 LEU A O 1
ATOM 755 N N . ASP A 1 96 ? 14.153 -2.083 -24.386 1.00 77.50 96 ASP A N 1
ATOM 756 C CA . ASP A 1 96 ? 15.347 -2.599 -25.086 1.00 77.50 96 ASP A CA 1
ATOM 757 C C . ASP A 1 96 ? 16.567 -2.754 -24.159 1.00 77.50 96 ASP A C 1
ATOM 759 O O . ASP A 1 96 ? 17.402 -3.643 -24.338 1.00 77.50 96 ASP A O 1
ATOM 763 N N . PHE A 1 97 ? 16.670 -1.885 -23.148 1.00 77.62 97 PHE A N 1
ATOM 764 C CA . PHE A 1 97 ? 17.601 -2.040 -22.038 1.00 77.62 97 PHE A CA 1
ATOM 765 C C . PHE A 1 97 ? 16.826 -2.585 -20.829 1.00 77.62 97 PHE A C 1
ATOM 767 O O . PHE A 1 97 ? 16.199 -1.796 -20.118 1.00 77.62 97 PHE A O 1
ATOM 774 N N . PRO A 1 98 ? 16.853 -3.905 -20.572 1.00 75.00 98 PRO A N 1
ATOM 775 C CA . PRO A 1 98 ? 16.000 -4.514 -19.560 1.00 75.00 98 PRO A CA 1
ATOM 776 C C . PRO A 1 98 ? 16.355 -4.034 -18.151 1.00 75.00 98 PRO A C 1
ATOM 778 O O . PRO A 1 98 ? 17.531 -3.905 -17.789 1.00 75.00 98 PRO A O 1
ATOM 781 N N . VAL A 1 99 ? 15.321 -3.819 -17.335 1.00 85.38 99 VAL A N 1
ATOM 782 C CA . VAL A 1 99 ? 15.428 -3.308 -15.965 1.00 85.38 99 VAL A CA 1
ATOM 783 C C . VAL A 1 99 ? 14.931 -4.364 -14.981 1.00 85.38 99 VAL A C 1
ATOM 785 O O . VAL A 1 99 ? 13.735 -4.518 -14.749 1.00 85.38 99 VAL A O 1
ATOM 788 N N . LYS A 1 100 ? 15.861 -5.107 -14.367 1.00 87.12 100 LYS A N 1
ATOM 789 C CA . LYS A 1 100 ? 15.532 -6.264 -13.508 1.00 87.12 100 LYS A CA 1
ATOM 790 C C . LYS A 1 100 ? 14.634 -5.908 -12.319 1.00 87.12 100 LYS A C 1
ATOM 792 O O . LYS A 1 100 ? 13.850 -6.746 -11.871 1.00 87.12 100 LYS A O 1
ATOM 797 N N . THR A 1 101 ? 14.726 -4.678 -11.814 1.00 93.81 101 THR A N 1
ATOM 798 C CA . THR A 1 101 ? 13.946 -4.240 -10.650 1.00 93.81 101 THR A CA 1
ATOM 799 C C . THR A 1 101 ? 12.440 -4.193 -10.935 1.00 93.81 101 THR A C 1
ATOM 801 O O . THR A 1 101 ? 11.655 -4.412 -10.014 1.00 93.81 101 THR A O 1
ATOM 804 N N . ALA A 1 102 ? 12.004 -4.027 -12.191 1.00 92.19 102 ALA A N 1
ATOM 805 C CA . ALA A 1 102 ? 10.580 -4.037 -12.543 1.00 92.19 102 ALA A CA 1
ATOM 806 C C . ALA A 1 102 ? 9.904 -5.384 -12.219 1.00 92.19 102 ALA A C 1
ATOM 808 O O . ALA A 1 102 ? 8.851 -5.422 -11.577 1.00 92.19 102 ALA A O 1
ATOM 809 N N . GLN A 1 103 ? 10.549 -6.510 -12.547 1.00 91.38 103 GLN A N 1
ATOM 810 C CA . GLN A 1 103 ? 10.035 -7.842 -12.196 1.00 91.38 103 GLN A CA 1
ATOM 811 C C . GLN A 1 103 ? 10.036 -8.095 -10.685 1.00 91.38 103 GLN A C 1
ATOM 813 O O . GLN A 1 103 ? 9.141 -8.768 -10.162 1.00 91.38 103 GLN A O 1
ATOM 818 N N . GLU A 1 104 ? 11.037 -7.576 -9.969 1.00 94.88 104 GLU A N 1
ATOM 819 C CA . GLU A 1 104 ? 11.079 -7.647 -8.506 1.00 94.88 104 GLU A CA 1
ATOM 820 C C . GLU A 1 104 ? 9.905 -6.881 -7.883 1.00 94.88 104 GLU A C 1
ATOM 822 O O . GLU A 1 104 ? 9.261 -7.403 -6.969 1.00 94.88 104 GLU A O 1
ATOM 827 N N . ILE A 1 105 ? 9.578 -5.697 -8.415 1.00 94.81 105 ILE A N 1
ATOM 828 C CA . ILE A 1 105 ? 8.418 -4.899 -7.999 1.00 94.81 105 ILE A CA 1
ATOM 829 C C . ILE A 1 105 ? 7.120 -5.647 -8.292 1.00 94.81 105 ILE A C 1
ATOM 831 O O . ILE A 1 105 ? 6.308 -5.789 -7.387 1.00 94.81 105 ILE A O 1
ATOM 835 N N . ILE A 1 106 ? 6.931 -6.215 -9.489 1.00 92.19 106 ILE A N 1
ATOM 836 C CA . ILE A 1 106 ? 5.718 -6.989 -9.821 1.00 92.19 106 ILE A CA 1
ATOM 837 C C . ILE A 1 106 ? 5.501 -8.140 -8.828 1.00 92.19 106 ILE A C 1
ATOM 839 O O . ILE A 1 106 ? 4.389 -8.349 -8.335 1.00 92.19 106 ILE A O 1
ATOM 843 N N . LYS A 1 107 ? 6.561 -8.892 -8.506 1.00 91.69 107 LYS A N 1
ATOM 844 C CA . LYS A 1 107 ? 6.487 -10.000 -7.539 1.00 91.69 107 LYS A CA 1
ATOM 845 C C . LYS A 1 107 ? 6.178 -9.500 -6.128 1.00 91.69 107 LYS A C 1
ATOM 847 O O . LYS A 1 107 ? 5.407 -10.137 -5.412 1.00 91.69 107 LYS A O 1
ATOM 852 N N . HIS A 1 108 ? 6.774 -8.380 -5.724 1.00 93.88 108 HIS A N 1
ATOM 853 C CA . HIS A 1 108 ? 6.596 -7.805 -4.391 1.00 93.88 108 HIS A CA 1
ATOM 854 C C . HIS A 1 108 ? 5.229 -7.123 -4.218 1.00 93.88 108 HIS A C 1
ATOM 856 O O . HIS A 1 108 ? 4.608 -7.297 -3.171 1.00 93.88 108 HIS A O 1
ATOM 862 N N . ASN A 1 109 ? 4.698 -6.464 -5.252 1.00 90.81 109 ASN A N 1
ATOM 863 C CA . ASN A 1 109 ? 3.386 -5.805 -5.239 1.00 90.81 109 ASN A CA 1
ATOM 864 C C . ASN A 1 109 ? 2.250 -6.784 -4.933 1.00 90.81 109 ASN A C 1
ATOM 866 O O . ASN A 1 109 ? 1.330 -6.425 -4.208 1.00 90.81 109 ASN A O 1
ATOM 870 N N . LYS A 1 110 ? 2.338 -8.045 -5.379 1.00 89.31 110 LYS A N 1
ATOM 871 C CA . LYS A 1 110 ? 1.359 -9.082 -4.997 1.00 89.31 110 LYS A CA 1
ATOM 872 C C . LYS A 1 110 ? 1.279 -9.276 -3.479 1.00 89.31 110 LYS A C 1
ATOM 874 O O . LYS A 1 110 ? 0.197 -9.470 -2.930 1.00 89.31 110 LYS A O 1
ATOM 879 N N . LYS A 1 111 ? 2.422 -9.214 -2.787 1.00 91.62 111 LYS A N 1
ATOM 880 C CA . LYS A 1 111 ? 2.482 -9.316 -1.322 1.00 91.62 111 LYS A CA 1
ATOM 881 C C . LYS A 1 111 ? 1.881 -8.077 -0.656 1.00 91.62 111 LYS A C 1
ATOM 883 O O . LYS A 1 111 ? 1.186 -8.206 0.349 1.00 91.62 111 LYS A O 1
ATOM 888 N N . GLU A 1 112 ? 2.154 -6.896 -1.205 1.00 92.50 112 GLU A N 1
ATOM 889 C CA . GLU A 1 112 ? 1.595 -5.634 -0.714 1.00 92.50 112 GLU A CA 1
ATOM 890 C C . GLU A 1 112 ? 0.073 -5.585 -0.885 1.00 92.50 112 GLU A C 1
ATOM 892 O O . GLU A 1 112 ? -0.625 -5.358 0.097 1.00 92.50 112 GLU A O 1
ATOM 897 N N . GLN A 1 113 ? -0.443 -5.930 -2.069 1.00 92.19 113 GLN A N 1
ATOM 898 C CA . GLN A 1 113 ? -1.876 -6.058 -2.364 1.00 92.19 113 GLN A CA 1
ATOM 899 C C . GLN A 1 113 ? -2.588 -6.994 -1.385 1.00 92.19 113 GLN A C 1
ATOM 901 O O . GLN A 1 113 ? -3.594 -6.623 -0.783 1.00 92.19 113 GLN A O 1
ATOM 906 N N . PHE A 1 114 ? -2.039 -8.194 -1.169 1.00 92.62 114 PHE A N 1
ATOM 907 C CA . PHE A 1 114 ? -2.612 -9.148 -0.220 1.00 92.62 114 PHE A CA 1
ATOM 908 C C . PHE A 1 114 ? -2.698 -8.566 1.201 1.00 92.62 114 PHE A C 1
ATOM 910 O O . PHE A 1 114 ? -3.708 -8.722 1.894 1.00 92.62 114 PHE A O 1
ATOM 917 N N . LYS A 1 115 ? -1.647 -7.865 1.648 1.00 93.00 115 LYS A N 1
ATOM 918 C CA . LYS A 1 115 ? -1.627 -7.250 2.980 1.00 93.00 115 LYS A CA 1
ATOM 919 C C . LYS A 1 115 ? -2.578 -6.052 3.075 1.00 93.00 115 LYS A C 1
ATOM 921 O O . LYS A 1 115 ? -3.248 -5.906 4.095 1.00 93.00 115 LYS A O 1
ATOM 926 N N . THR A 1 116 ? -2.690 -5.248 2.021 1.00 92.19 116 THR A N 1
ATOM 927 C CA . THR A 1 116 ? -3.670 -4.160 1.903 1.00 92.19 116 THR A CA 1
ATOM 928 C C . THR A 1 116 ? -5.100 -4.683 2.056 1.00 92.19 116 THR A C 1
ATOM 930 O O . THR A 1 116 ? -5.859 -4.143 2.863 1.00 92.19 116 THR A O 1
ATOM 933 N N . GLU A 1 117 ? -5.451 -5.787 1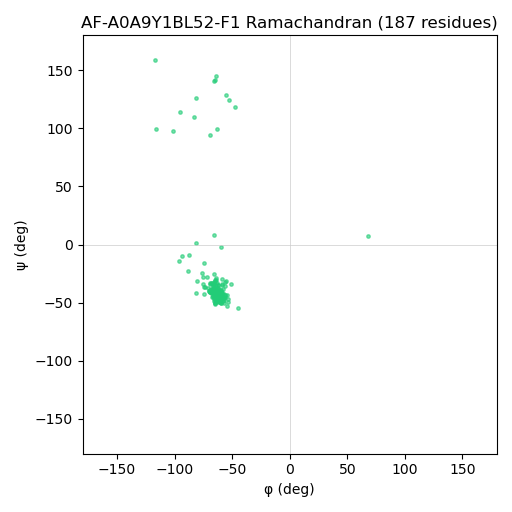.391 1.00 92.12 117 GLU A N 1
ATOM 934 C CA . GLU A 1 117 ? -6.777 -6.409 1.526 1.00 92.12 117 GLU A CA 1
ATOM 935 C C . GLU A 1 117 ? -7.016 -6.973 2.938 1.00 92.12 117 GLU A C 1
ATOM 937 O O . GLU A 1 117 ? -8.092 -6.804 3.523 1.00 92.12 117 GLU A O 1
ATOM 942 N N . THR A 1 118 ? -5.983 -7.573 3.536 1.00 92.19 118 THR A N 1
ATOM 943 C CA . THR A 1 118 ? -6.037 -8.077 4.918 1.00 92.19 118 THR A CA 1
ATOM 944 C C . THR A 1 118 ? -6.338 -6.942 5.898 1.00 92.19 118 THR A C 1
ATOM 946 O O . THR A 1 118 ? -7.282 -7.028 6.687 1.00 92.19 118 THR A O 1
ATOM 949 N N . ILE A 1 119 ? -5.597 -5.830 5.816 1.00 91.44 119 ILE A N 1
ATOM 950 C CA . ILE A 1 119 ? -5.822 -4.678 6.693 1.00 91.44 119 ILE A CA 1
ATOM 951 C C . ILE A 1 119 ? -7.193 -4.062 6.437 1.00 91.44 119 ILE A C 1
ATOM 953 O O . ILE A 1 119 ? -7.894 -3.745 7.395 1.00 91.44 119 ILE A O 1
ATOM 957 N N . ARG A 1 120 ? -7.617 -3.920 5.178 1.00 90.69 120 ARG A N 1
ATOM 958 C CA . ARG A 1 120 ? -8.946 -3.397 4.837 1.00 90.69 120 ARG A CA 1
ATOM 959 C C . ARG A 1 120 ? -10.057 -4.211 5.493 1.00 90.69 120 ARG A C 1
ATOM 961 O O . ARG A 1 120 ? -10.983 -3.633 6.067 1.00 90.69 120 ARG A O 1
ATOM 968 N N . THR A 1 121 ? -9.942 -5.536 5.469 1.00 90.69 121 THR A N 1
ATOM 969 C CA . THR A 1 121 ? -10.877 -6.438 6.149 1.00 90.69 121 THR A CA 1
ATOM 970 C C . THR A 1 121 ? -10.886 -6.198 7.658 1.00 90.69 121 THR A C 1
ATOM 972 O O . THR A 1 121 ? -11.955 -6.026 8.249 1.00 90.69 121 THR A O 1
ATOM 975 N N . VAL A 1 122 ? -9.711 -6.097 8.287 1.00 89.88 122 VAL A N 1
ATOM 976 C CA . VAL A 1 122 ? -9.597 -5.810 9.726 1.00 89.88 122 VAL A CA 1
ATOM 977 C C . VAL A 1 122 ? -10.188 -4.440 10.078 1.00 89.88 122 VAL A C 1
ATOM 979 O O . VAL A 1 122 ? -10.945 -4.330 11.039 1.00 89.88 122 VAL A O 1
ATOM 982 N N . VAL A 1 123 ? -9.926 -3.405 9.279 1.00 89.88 123 VAL A N 1
ATOM 983 C CA . VAL A 1 123 ? -10.467 -2.044 9.448 1.00 89.88 123 VAL A CA 1
ATOM 984 C C . VAL A 1 123 ? -11.990 -2.039 9.340 1.00 89.88 123 VAL A C 1
ATOM 986 O O . VAL A 1 123 ? -12.667 -1.418 10.162 1.00 89.88 123 VAL A O 1
ATOM 989 N N . LYS A 1 124 ? -12.550 -2.762 8.364 1.00 88.62 124 LYS A N 1
ATOM 990 C CA . LYS A 1 124 ? -14.000 -2.921 8.197 1.00 88.62 124 LYS A CA 1
ATOM 991 C C . LYS A 1 124 ? -14.625 -3.613 9.406 1.00 88.62 124 LYS A C 1
ATOM 993 O O . LYS A 1 124 ? -15.666 -3.165 9.885 1.00 88.62 124 LYS A O 1
ATOM 998 N N . ASN A 1 125 ? -13.993 -4.669 9.911 1.00 86.44 125 ASN A N 1
ATOM 999 C CA . ASN A 1 125 ? -14.463 -5.388 11.093 1.00 86.44 125 ASN A CA 1
ATOM 1000 C C . ASN A 1 125 ? -14.386 -4.510 12.346 1.00 86.44 125 ASN A C 1
ATOM 1002 O O . ASN A 1 125 ? -15.385 -4.370 13.040 1.00 86.44 125 ASN A O 1
ATOM 1006 N N . LEU A 1 126 ? -13.263 -3.826 12.572 1.00 88.50 126 LEU A N 1
ATOM 1007 C CA . LEU A 1 126 ? -13.087 -2.891 13.683 1.00 88.50 126 LEU A CA 1
ATOM 1008 C C . LEU A 1 126 ? -14.125 -1.758 13.646 1.00 88.50 126 LEU A C 1
ATOM 1010 O O . LEU A 1 126 ? -14.721 -1.432 14.670 1.00 88.50 126 LEU A O 1
ATOM 1014 N N . SER A 1 127 ? -14.398 -1.201 12.462 1.00 87.81 127 SER A N 1
ATOM 1015 C CA . SER A 1 127 ? -15.429 -0.175 12.265 1.00 87.81 127 SER A CA 1
ATOM 1016 C C . SER A 1 127 ? -16.829 -0.691 12.605 1.00 87.81 127 SER A C 1
ATOM 1018 O O . SER A 1 127 ? -17.576 -0.018 13.314 1.00 87.81 127 SER A O 1
ATOM 1020 N N . LYS A 1 128 ? -17.177 -1.913 12.176 1.00 85.56 128 LYS A N 1
ATOM 1021 C CA . LYS A 1 128 ? -18.440 -2.566 12.555 1.00 85.56 128 LYS A CA 1
ATOM 1022 C C . LYS A 1 128 ? -18.536 -2.761 14.065 1.00 85.56 128 LYS A C 1
ATOM 1024 O O . LYS A 1 128 ? -19.533 -2.354 14.648 1.00 85.56 128 LYS A O 1
ATOM 1029 N N . THR A 1 129 ? -17.505 -3.319 14.695 1.00 84.88 129 THR A N 1
ATOM 1030 C CA . THR A 1 129 ? -17.476 -3.555 16.144 1.00 84.88 129 THR A CA 1
ATOM 1031 C C . THR A 1 129 ? -17.696 -2.256 16.920 1.00 84.88 129 THR A C 1
ATOM 1033 O O . THR A 1 129 ? -18.544 -2.193 17.803 1.00 84.88 129 THR A O 1
ATOM 1036 N N . ILE A 1 130 ? -17.004 -1.180 16.538 1.00 83.62 130 ILE A N 1
ATOM 1037 C CA . ILE A 1 130 ? -17.168 0.139 17.162 1.00 83.62 130 ILE A CA 1
ATOM 1038 C C . ILE A 1 130 ? -18.567 0.714 16.897 1.00 83.62 130 ILE A C 1
ATOM 1040 O O . ILE A 1 130 ? -19.151 1.343 17.778 1.00 83.62 130 ILE A O 1
ATOM 1044 N N . ASN A 1 131 ? -19.137 0.486 15.710 1.00 80.94 131 ASN A N 1
ATOM 1045 C CA . ASN A 1 131 ? -20.495 0.913 15.371 1.00 80.94 131 ASN A CA 1
ATOM 1046 C C . ASN A 1 131 ? -21.585 0.192 16.171 1.00 80.94 131 ASN A C 1
ATOM 1048 O O . ASN A 1 131 ? -22.585 0.826 16.506 1.00 80.94 131 ASN A O 1
ATOM 1052 N N . PHE A 1 132 ? -21.398 -1.082 16.506 1.00 76.94 132 PHE A N 1
ATOM 1053 C CA . PHE A 1 132 ? -22.366 -1.857 17.288 1.00 76.94 132 PHE A CA 1
ATOM 1054 C C . PHE A 1 132 ? -22.194 -1.736 18.801 1.00 76.94 132 PHE A C 1
ATOM 1056 O O . PHE A 1 132 ? -23.098 -2.154 19.519 1.00 76.94 132 PHE A O 1
ATOM 1063 N N . PHE A 1 133 ? -21.101 -1.115 19.262 1.00 75.25 133 PHE A N 1
ATOM 1064 C CA . PHE A 1 133 ? -20.850 -0.875 20.679 1.00 75.25 133 PHE A CA 1
ATOM 1065 C C . PHE A 1 133 ? -22.081 -0.280 21.375 1.00 75.25 133 PHE A C 1
ATOM 1067 O O . PHE A 1 133 ? -22.526 0.827 21.036 1.00 75.25 133 PHE A O 1
ATOM 1074 N N . ASN A 1 134 ? -22.594 -1.025 22.352 1.00 63.00 134 ASN A N 1
ATOM 1075 C CA . ASN A 1 134 ? -23.535 -0.579 23.368 1.00 63.00 134 ASN A CA 1
ATOM 1076 C C . ASN A 1 134 ? -22.855 -0.714 24.744 1.00 63.00 134 ASN A C 1
ATOM 1078 O O . ASN A 1 134 ? -21.851 -1.400 24.882 1.00 63.00 134 ASN A O 1
ATOM 1082 N N . GLU A 1 135 ? -23.322 -0.000 25.769 1.00 57.69 135 GLU A N 1
ATOM 1083 C CA . GLU A 1 135 ? -22.581 0.209 27.034 1.00 57.69 135 GLU A CA 1
ATOM 1084 C C . GLU A 1 135 ? -22.343 -1.060 27.893 1.00 57.69 135 GLU A C 1
ATOM 1086 O O . GLU A 1 135 ? -21.837 -0.972 29.013 1.00 57.69 135 GLU A O 1
ATOM 1091 N N . ASN A 1 136 ? -22.652 -2.250 27.374 1.00 56.31 136 ASN A N 1
ATOM 1092 C CA . ASN A 1 136 ? -22.424 -3.525 28.036 1.00 56.31 136 ASN A CA 1
ATOM 1093 C C . ASN A 1 136 ? -20.965 -3.980 27.849 1.00 56.31 136 ASN A C 1
ATOM 1095 O O . ASN A 1 136 ? -20.454 -4.094 26.738 1.00 56.31 136 ASN A O 1
ATOM 1099 N N . GLY A 1 137 ? -20.276 -4.282 28.953 1.00 55.62 137 GLY A N 1
ATOM 1100 C CA . GLY A 1 137 ? -18.822 -4.515 29.002 1.00 55.62 137 GLY A CA 1
ATOM 1101 C C . GLY A 1 137 ? -18.235 -5.659 28.154 1.00 55.62 137 GLY A C 1
ATOM 1102 O O . GLY A 1 137 ? -17.018 -5.814 28.158 1.00 55.62 137 GLY A O 1
ATOM 1103 N N . GLY A 1 138 ? -19.040 -6.443 27.426 1.00 60.91 138 GLY A N 1
ATOM 1104 C CA . GLY A 1 138 ? -18.555 -7.453 26.473 1.00 60.91 138 GLY A CA 1
ATOM 1105 C C . GLY A 1 138 ? -17.957 -6.856 25.191 1.00 60.91 138 GLY A C 1
ATOM 1106 O O . GLY A 1 138 ? -17.029 -7.423 24.614 1.00 60.91 138 GLY A O 1
ATOM 1107 N N . ASP A 1 139 ? -18.413 -5.670 24.783 1.00 70.81 139 ASP A N 1
ATOM 1108 C CA . ASP A 1 139 ? -18.010 -5.069 23.508 1.00 70.81 139 ASP A CA 1
ATOM 1109 C C . ASP A 1 139 ? -16.588 -4.474 23.552 1.00 70.81 139 ASP A C 1
ATOM 1111 O O . ASP A 1 139 ? -15.906 -4.391 22.528 1.00 70.81 139 ASP A O 1
ATOM 1115 N N . THR A 1 140 ? -16.080 -4.100 24.734 1.00 78.94 140 THR A N 1
ATOM 1116 C CA . THR A 1 140 ? -14.738 -3.502 24.883 1.00 78.94 140 THR A CA 1
ATOM 1117 C C . THR A 1 140 ? -13.611 -4.504 24.635 1.00 78.94 140 THR A C 1
ATOM 1119 O O . THR A 1 140 ? -12.632 -4.155 23.972 1.00 78.94 140 THR A O 1
ATOM 1122 N N . GLN A 1 141 ? -13.751 -5.752 25.100 1.00 82.00 141 GLN A N 1
ATOM 1123 C CA . GLN A 1 141 ? -12.771 -6.815 24.842 1.00 82.00 141 GLN A CA 1
ATOM 1124 C C . GLN A 1 141 ? -12.668 -7.115 23.343 1.00 82.00 141 GLN A C 1
ATOM 1126 O O . GLN A 1 141 ? -11.566 -7.209 22.807 1.00 82.00 141 GLN A O 1
ATOM 1131 N N . LEU A 1 142 ? -13.806 -7.173 22.643 1.00 84.50 142 LEU A N 1
ATOM 1132 C CA . LEU A 1 142 ? -13.845 -7.412 21.201 1.00 84.50 142 LEU A CA 1
ATOM 1133 C C . LEU A 1 142 ? -13.180 -6.276 20.405 1.00 84.50 142 LEU A C 1
ATOM 1135 O O . LEU A 1 142 ? -12.435 -6.540 19.453 1.00 84.50 142 LEU A O 1
ATOM 1139 N N . ILE A 1 143 ? -13.401 -5.015 20.802 1.00 87.25 143 ILE A N 1
ATOM 1140 C CA . ILE A 1 143 ? -12.707 -3.855 20.217 1.00 87.25 143 ILE A CA 1
ATOM 1141 C C . ILE A 1 143 ? -11.200 -3.970 20.455 1.00 87.25 143 ILE A C 1
ATOM 1143 O O . ILE A 1 143 ? -10.421 -3.744 19.531 1.00 87.25 143 ILE A O 1
ATOM 1147 N N . GLN A 1 144 ? -10.780 -4.340 21.665 1.00 87.62 144 GLN A N 1
ATOM 1148 C CA . GLN A 1 144 ? -9.367 -4.441 22.018 1.00 87.62 144 GLN A CA 1
ATOM 1149 C C . GLN A 1 144 ? -8.653 -5.557 21.243 1.00 87.62 144 GLN A C 1
ATOM 1151 O O . GLN A 1 144 ? -7.574 -5.320 20.699 1.00 87.62 144 GLN A O 1
ATOM 1156 N N . SER A 1 145 ? -9.273 -6.732 21.103 1.00 88.31 145 SER A N 1
ATOM 1157 C CA . SER A 1 145 ? -8.761 -7.813 20.253 1.00 88.31 145 SER A CA 1
ATOM 1158 C C . SER A 1 145 ? -8.663 -7.380 18.789 1.00 88.31 145 SER A C 1
ATOM 1160 O O . SER A 1 145 ? -7.609 -7.533 18.174 1.00 88.31 145 SER A O 1
ATOM 1162 N N . SER A 1 146 ? -9.716 -6.754 18.251 1.00 89.00 146 SER A N 1
ATOM 1163 C CA . SER A 1 146 ? -9.738 -6.255 16.866 1.00 89.00 146 SER A CA 1
ATOM 1164 C C . SER A 1 146 ? -8.662 -5.191 16.617 1.00 89.00 146 SER A C 1
ATOM 1166 O O . SER A 1 146 ? -8.029 -5.168 15.561 1.00 89.00 146 SER A O 1
ATOM 1168 N N . LEU A 1 147 ? -8.427 -4.315 17.599 1.00 91.94 147 LEU A N 1
ATOM 1169 C CA . LEU A 1 147 ? -7.387 -3.296 17.535 1.00 91.94 147 LEU A CA 1
ATOM 1170 C C . LEU A 1 147 ? -5.982 -3.906 17.581 1.00 91.94 147 LEU A C 1
ATOM 1172 O O . LEU A 1 147 ? -5.088 -3.425 16.884 1.00 91.94 147 LEU A O 1
ATOM 1176 N N . SER A 1 148 ? -5.780 -4.955 18.383 1.00 91.69 148 SER A N 1
ATOM 1177 C CA . SER A 1 148 ? -4.503 -5.670 18.440 1.00 91.69 148 SER A CA 1
ATOM 1178 C C . SER A 1 148 ? -4.165 -6.285 17.086 1.00 91.69 148 SER A C 1
ATOM 1180 O O . SER A 1 148 ? -3.082 -6.026 16.563 1.00 91.69 148 SER A O 1
ATOM 1182 N N . SER A 1 149 ? -5.122 -6.991 16.471 1.00 91.44 149 SER A N 1
ATOM 1183 C CA . SER A 1 149 ? -4.960 -7.541 15.121 1.00 91.44 149 SER A CA 1
ATOM 1184 C C . SER A 1 149 ? -4.667 -6.446 14.096 1.00 91.44 149 SER A C 1
ATOM 1186 O O . SER A 1 149 ? -3.748 -6.584 13.295 1.00 91.44 149 SER A O 1
ATOM 1188 N N . PHE A 1 150 ? -5.378 -5.313 14.155 1.00 92.56 150 PHE A N 1
ATOM 1189 C CA . PHE A 1 150 ? -5.090 -4.172 13.281 1.00 92.56 150 PHE A CA 1
ATOM 1190 C C . PHE A 1 150 ? -3.6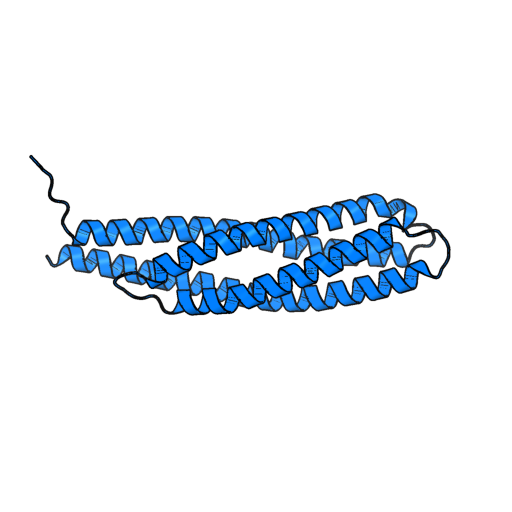47 -3.681 13.432 1.00 92.56 150 PHE A C 1
ATOM 1192 O O . PHE A 1 150 ? -2.959 -3.474 12.436 1.00 92.56 150 PHE A O 1
ATOM 1199 N N . ASN A 1 151 ? -3.175 -3.501 14.665 1.00 94.38 151 ASN A N 1
ATOM 1200 C CA . ASN A 1 151 ? -1.834 -2.995 14.944 1.00 94.38 151 ASN A CA 1
ATOM 1201 C C . ASN A 1 151 ? -0.732 -3.946 14.445 1.00 94.38 151 ASN A C 1
ATOM 1203 O O . ASN A 1 151 ? 0.280 -3.491 13.912 1.00 94.38 151 ASN A O 1
ATOM 1207 N N . GLU A 1 152 ? -0.912 -5.256 14.607 1.00 93.88 152 GLU A N 1
ATOM 1208 C CA . GLU A 1 152 ? 0.032 -6.268 14.118 1.00 93.88 152 GLU A CA 1
ATOM 1209 C C . GLU A 1 152 ? 0.123 -6.269 12.592 1.00 93.88 152 GLU A C 1
ATOM 1211 O O . GLU A 1 152 ? 1.218 -6.118 12.039 1.00 93.88 152 GLU A O 1
ATOM 1216 N N . GLU A 1 153 ? -1.025 -6.326 11.916 1.00 94.06 153 GLU A N 1
ATOM 1217 C CA . GLU A 1 153 ? -1.099 -6.280 10.455 1.00 94.06 153 GLU A CA 1
ATOM 1218 C C . GLU A 1 153 ? -0.520 -4.970 9.907 1.00 94.06 153 GLU A C 1
ATOM 1220 O O . GLU A 1 153 ? 0.267 -4.970 8.957 1.00 94.06 153 GLU A O 1
ATOM 1225 N N . PHE A 1 154 ? -0.826 -3.842 10.555 1.00 94.00 154 PHE A N 1
ATOM 1226 C CA . PHE A 1 154 ? -0.317 -2.535 10.157 1.00 94.00 154 PHE A CA 1
ATOM 1227 C C . PHE A 1 154 ? 1.208 -2.435 10.315 1.00 94.00 154 PHE A C 1
ATOM 1229 O O . PHE A 1 154 ? 1.888 -1.897 9.439 1.00 94.00 154 PHE A O 1
ATOM 1236 N N . LYS A 1 155 ? 1.789 -3.001 11.382 1.00 94.62 155 LYS A N 1
ATOM 1237 C CA . LYS A 1 155 ? 3.25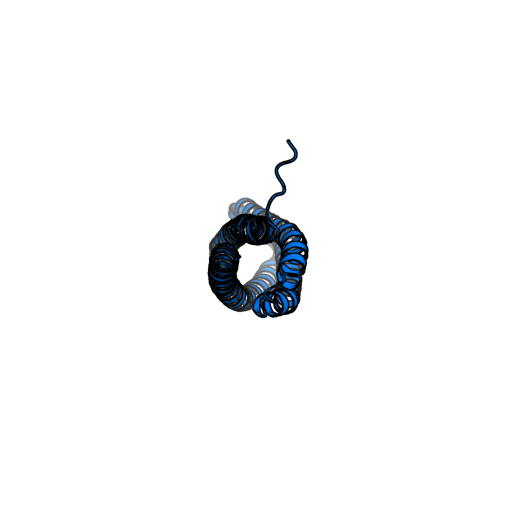2 -3.081 11.549 1.00 94.62 155 LYS A CA 1
ATOM 1238 C C . LYS A 1 155 ? 3.911 -3.915 10.456 1.00 94.62 155 LYS A C 1
ATOM 1240 O O . LYS A 1 155 ? 4.987 -3.544 9.985 1.00 94.62 155 LYS A O 1
ATOM 1245 N N . GLU A 1 156 ? 3.310 -5.037 10.064 1.00 94.88 156 GLU A N 1
ATOM 1246 C CA . GLU A 1 156 ? 3.837 -5.848 8.966 1.00 94.88 156 GLU A CA 1
ATOM 1247 C C . GLU A 1 156 ? 3.754 -5.094 7.636 1.00 94.88 156 GLU A C 1
ATOM 1249 O O . GLU A 1 156 ? 4.740 -5.036 6.898 1.00 94.88 156 GLU A O 1
ATOM 1254 N N . TYR A 1 157 ? 2.628 -4.435 7.372 1.00 94.31 157 TYR A N 1
ATOM 1255 C CA . TYR A 1 157 ? 2.455 -3.589 6.198 1.00 94.31 157 TYR A CA 1
ATOM 1256 C C . TYR A 1 157 ? 3.518 -2.495 6.104 1.00 94.31 157 TYR A C 1
ATOM 1258 O O . TYR A 1 157 ? 4.136 -2.358 5.050 1.00 94.31 157 TYR A O 1
ATOM 1266 N N . LYS A 1 158 ? 3.855 -1.817 7.214 1.00 94.88 158 LYS A N 1
ATOM 1267 C CA . LYS A 1 158 ? 4.956 -0.834 7.245 1.00 94.88 158 LYS A CA 1
ATOM 1268 C C . LYS A 1 158 ? 6.303 -1.417 6.791 1.00 94.88 158 LYS A C 1
ATOM 1270 O O . LYS A 1 158 ? 7.082 -0.736 6.124 1.00 94.88 158 LYS A O 1
ATOM 1275 N N . LYS A 1 159 ? 6.587 -2.686 7.103 1.00 95.62 159 LYS A N 1
ATOM 1276 C CA . LYS A 1 159 ? 7.804 -3.369 6.621 1.00 95.62 159 LYS A CA 1
ATOM 1277 C C . LYS A 1 159 ? 7.746 -3.625 5.114 1.00 95.62 159 LYS A C 1
ATOM 1279 O O . LYS A 1 159 ? 8.761 -3.480 4.435 1.00 95.62 159 LYS A O 1
ATOM 1284 N N . ILE A 1 160 ? 6.576 -4.001 4.596 1.00 95.25 160 ILE A N 1
ATOM 1285 C CA . ILE A 1 160 ? 6.369 -4.267 3.168 1.00 95.25 160 ILE A CA 1
ATOM 1286 C C . ILE A 1 160 ? 6.557 -2.983 2.355 1.00 95.25 160 ILE A C 1
ATOM 1288 O O . ILE A 1 160 ? 7.391 -2.986 1.450 1.00 95.25 160 ILE A O 1
ATOM 1292 N N . ILE A 1 161 ? 5.884 -1.887 2.723 1.00 95.56 161 ILE A N 1
ATOM 1293 C CA . ILE A 1 161 ? 5.990 -0.603 2.006 1.00 95.56 161 ILE A CA 1
ATOM 1294 C C . ILE A 1 161 ? 7.396 -0.002 2.087 1.00 95.56 161 ILE A C 1
ATOM 1296 O O . ILE A 1 161 ? 7.853 0.623 1.137 1.00 95.56 161 ILE A O 1
ATOM 1300 N N . SER A 1 162 ? 8.136 -0.231 3.179 1.00 96.12 162 SER A N 1
ATOM 1301 C CA . SER A 1 162 ? 9.534 0.208 3.277 1.00 96.12 162 SER A CA 1
ATOM 1302 C C . SER A 1 162 ? 10.413 -0.485 2.233 1.00 96.12 162 SER A C 1
ATOM 1304 O O . SER A 1 162 ? 11.283 0.148 1.634 1.00 96.12 162 SER A O 1
ATOM 1306 N N . LYS A 1 163 ? 10.170 -1.776 1.970 1.00 96.56 163 LYS A N 1
ATOM 1307 C CA . LYS A 1 163 ? 10.847 -2.496 0.888 1.00 96.56 163 LYS A CA 1
ATOM 1308 C C . LYS A 1 163 ? 10.388 -2.003 -0.484 1.00 96.56 163 LYS A C 1
ATOM 1310 O O . LYS A 1 163 ? 11.240 -1.825 -1.349 1.00 96.56 163 LYS A O 1
ATOM 1315 N N . THR A 1 164 ? 9.093 -1.746 -0.669 1.00 95.50 164 THR A N 1
ATOM 1316 C CA . THR A 1 164 ? 8.558 -1.191 -1.922 1.00 95.50 164 THR A CA 1
ATOM 1317 C C . THR A 1 164 ? 9.218 0.141 -2.253 1.00 95.50 164 THR A C 1
ATOM 1319 O O . THR A 1 164 ? 9.768 0.281 -3.338 1.00 95.50 164 THR A O 1
ATOM 1322 N N . ARG A 1 165 ? 9.296 1.070 -1.291 1.00 96.31 165 ARG A N 1
ATOM 1323 C CA . ARG A 1 165 ? 9.957 2.374 -1.460 1.00 96.31 165 ARG A CA 1
ATOM 1324 C C . ARG A 1 165 ? 11.401 2.226 -1.959 1.00 96.31 165 ARG A C 1
ATOM 1326 O O . ARG A 1 165 ? 11.761 2.832 -2.958 1.00 96.31 165 ARG A O 1
ATOM 1333 N N . LYS A 1 166 ? 12.185 1.326 -1.351 1.00 97.06 166 LYS A N 1
ATOM 1334 C CA . LYS A 1 166 ? 13.564 1.029 -1.789 1.00 97.06 166 LYS A CA 1
ATOM 1335 C C . LYS A 1 166 ? 13.640 0.473 -3.213 1.00 97.06 166 LYS A C 1
ATOM 1337 O O . LYS A 1 166 ? 14.564 0.804 -3.950 1.00 97.06 166 LYS A O 1
ATOM 1342 N N . LEU A 1 167 ? 12.704 -0.398 -3.597 1.00 96.62 167 LEU A N 1
ATOM 1343 C CA . LEU A 1 167 ? 12.650 -0.943 -4.956 1.00 96.62 167 LEU A CA 1
ATOM 1344 C C . LEU A 1 167 ? 12.292 0.142 -5.978 1.00 96.62 167 LEU A C 1
ATOM 1346 O O . LEU A 1 167 ? 12.907 0.191 -7.038 1.00 96.62 167 LEU A O 1
ATOM 1350 N N . LEU A 1 168 ? 11.353 1.033 -5.650 1.00 96.38 168 LEU A N 1
ATOM 1351 C CA . LEU A 1 168 ? 10.977 2.159 -6.507 1.00 96.38 168 LEU A CA 1
ATOM 1352 C C . LEU A 1 168 ? 12.132 3.159 -6.667 1.00 96.38 168 LEU A C 1
ATOM 1354 O O . LEU A 1 168 ? 12.440 3.563 -7.784 1.00 96.38 168 LEU A O 1
ATOM 1358 N N . GLU A 1 169 ? 12.844 3.491 -5.590 1.00 96.25 169 GLU A N 1
ATOM 1359 C CA . GLU A 1 169 ? 14.054 4.326 -5.656 1.00 96.25 169 GLU A CA 1
ATOM 1360 C C . GLU A 1 169 ? 15.140 3.696 -6.537 1.00 96.25 169 GLU A C 1
ATOM 1362 O O . GLU A 1 169 ? 15.740 4.368 -7.377 1.00 96.25 169 GLU A O 1
ATOM 1367 N N . LYS A 1 170 ? 15.373 2.387 -6.385 1.00 96.12 170 LYS A N 1
ATOM 1368 C CA . LYS A 1 170 ? 16.325 1.647 -7.219 1.00 96.12 170 LYS A CA 1
ATOM 1369 C C . LYS A 1 170 ? 15.913 1.667 -8.691 1.00 96.12 170 LYS A C 1
ATOM 1371 O O . LYS A 1 170 ? 16.753 1.938 -9.546 1.00 96.12 170 LYS A O 1
ATOM 1376 N N . LEU A 1 171 ? 14.634 1.430 -8.981 1.00 95.50 171 LEU A N 1
ATOM 1377 C CA . LEU A 1 171 ? 14.103 1.473 -10.339 1.00 95.50 171 LEU A CA 1
ATOM 1378 C C . LEU A 1 171 ? 14.285 2.859 -10.973 1.00 95.50 171 LEU A C 1
ATOM 1380 O O . LEU A 1 171 ? 14.725 2.950 -12.116 1.00 95.50 171 LEU A O 1
ATOM 1384 N N . ASN A 1 172 ? 14.026 3.935 -10.226 1.00 94.19 172 ASN A N 1
ATOM 1385 C CA . ASN A 1 172 ? 14.260 5.299 -10.699 1.00 94.19 172 ASN A CA 1
ATOM 1386 C C . ASN A 1 172 ? 15.707 5.498 -11.181 1.00 94.19 172 ASN A C 1
ATOM 1388 O O . ASN A 1 172 ? 15.953 6.091 -12.231 1.00 94.19 172 ASN A O 1
ATOM 1392 N N . ASN A 1 173 ? 16.678 4.986 -10.423 1.00 93.44 173 ASN A N 1
ATOM 1393 C CA . ASN A 1 173 ? 18.091 5.087 -10.780 1.00 93.44 173 ASN A CA 1
ATOM 1394 C C . ASN A 1 173 ? 18.410 4.271 -12.042 1.00 93.44 173 ASN A C 1
ATOM 1396 O O . ASN A 1 173 ? 19.041 4.796 -12.958 1.00 93.44 173 ASN A O 1
ATOM 1400 N N . GLU A 1 174 ? 17.917 3.032 -12.133 1.00 93.31 174 GLU A N 1
ATOM 1401 C CA . GLU A 1 174 ? 18.117 2.170 -13.308 1.00 93.31 174 GLU A CA 1
ATOM 1402 C C . GLU A 1 174 ? 17.501 2.776 -14.585 1.00 93.31 174 GLU A C 1
ATOM 1404 O O . GLU A 1 174 ? 18.126 2.747 -15.649 1.00 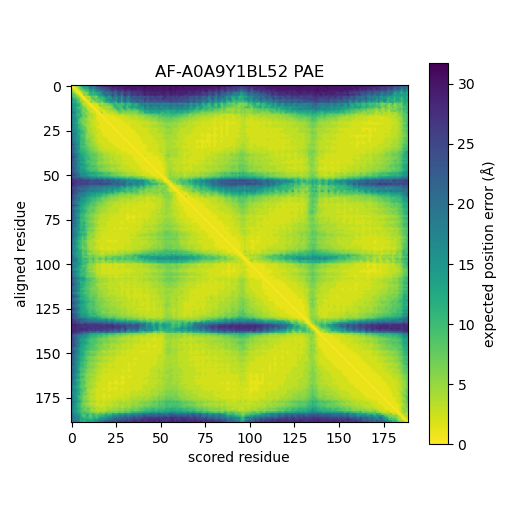93.31 174 GLU A O 1
ATOM 1409 N N . LEU A 1 175 ? 16.316 3.392 -14.489 1.00 91.19 175 LEU A N 1
ATOM 1410 C CA . LEU A 1 175 ? 15.682 4.092 -15.610 1.00 91.19 175 LEU A CA 1
ATOM 1411 C C . LEU A 1 175 ? 16.513 5.296 -16.075 1.00 91.19 175 LEU A C 1
ATOM 1413 O O . LEU A 1 175 ? 16.740 5.457 -17.275 1.00 91.19 175 LEU A O 1
ATOM 1417 N N . ASN A 1 176 ? 17.028 6.105 -15.145 1.00 90.19 176 ASN A N 1
ATOM 1418 C CA . ASN A 1 176 ? 17.895 7.242 -15.471 1.00 90.19 176 ASN A CA 1
ATOM 1419 C C . ASN A 1 176 ? 19.213 6.798 -16.129 1.00 90.19 176 ASN A C 1
ATOM 1421 O O . ASN A 1 176 ? 19.671 7.410 -17.100 1.00 90.19 176 ASN A O 1
ATOM 1425 N N . GLU A 1 177 ? 19.821 5.711 -15.651 1.00 89.44 177 GLU A N 1
ATOM 1426 C CA . GLU A 1 177 ? 20.993 5.112 -16.293 1.00 89.44 177 GLU A CA 1
ATOM 1427 C C . GLU A 1 177 ? 20.688 4.655 -17.722 1.00 89.44 177 GLU A C 1
ATOM 1429 O O . GLU A 1 177 ? 21.473 4.916 -18.638 1.00 89.44 177 GLU A O 1
ATOM 1434 N N . ASN A 1 178 ? 19.546 3.999 -17.932 1.00 86.50 178 ASN A N 1
ATOM 1435 C CA . ASN A 1 178 ? 19.133 3.534 -19.251 1.00 86.50 178 ASN A CA 1
ATOM 1436 C C . ASN A 1 178 ? 18.813 4.684 -20.206 1.00 86.50 178 ASN A C 1
ATOM 1438 O O . ASN A 1 178 ? 19.233 4.639 -21.361 1.00 86.50 178 ASN A O 1
ATOM 1442 N N . HIS A 1 179 ? 18.174 5.749 -19.730 1.00 86.50 179 HIS A N 1
ATOM 1443 C CA . HIS A 1 179 ? 17.953 6.953 -20.524 1.00 86.50 179 HIS A CA 1
ATOM 1444 C C . HIS A 1 179 ? 19.277 7.604 -20.960 1.00 86.50 179 HIS A C 1
ATOM 1446 O O . HIS A 1 179 ? 19.449 7.974 -22.123 1.00 86.50 179 HIS A O 1
ATOM 1452 N N . ASN A 1 180 ? 20.273 7.655 -20.069 1.00 86.25 180 ASN A N 1
ATOM 1453 C CA . ASN A 1 180 ? 21.614 8.135 -20.411 1.00 86.25 180 ASN A CA 1
ATOM 1454 C C . ASN A 1 180 ? 22.328 7.227 -21.427 1.00 86.25 180 ASN A C 1
ATOM 1456 O O . ASN A 1 180 ? 23.031 7.727 -22.309 1.00 86.25 180 ASN A O 1
ATOM 1460 N N . LYS A 1 181 ? 22.154 5.900 -21.340 1.00 84.50 181 LYS A N 1
ATOM 1461 C CA . LYS A 1 181 ? 22.660 4.957 -22.355 1.00 84.50 181 LYS A CA 1
ATOM 1462 C C . LYS A 1 181 ? 21.985 5.188 -23.708 1.00 84.50 181 LYS A C 1
ATOM 1464 O O . LYS A 1 181 ? 22.691 5.238 -24.712 1.00 84.50 181 LYS A O 1
ATOM 1469 N N . ALA A 1 182 ? 20.664 5.376 -23.733 1.00 81.38 182 ALA A N 1
ATOM 1470 C CA . ALA A 1 182 ? 19.899 5.646 -24.949 1.00 81.38 182 ALA A CA 1
ATOM 1471 C C . ALA A 1 182 ? 20.357 6.944 -25.637 1.00 81.38 182 ALA A C 1
ATOM 1473 O O . ALA A 1 182 ? 20.620 6.932 -26.839 1.00 81.38 182 ALA A O 1
ATOM 1474 N N . LYS A 1 183 ? 20.571 8.026 -24.871 1.00 80.44 183 LYS A N 1
ATOM 1475 C CA . LYS A 1 183 ? 21.157 9.284 -25.374 1.00 80.44 183 LYS A CA 1
ATOM 1476 C C . LYS A 1 183 ? 22.531 9.073 -26.015 1.00 80.44 183 LYS A C 1
ATOM 1478 O O . LYS A 1 183 ? 22.73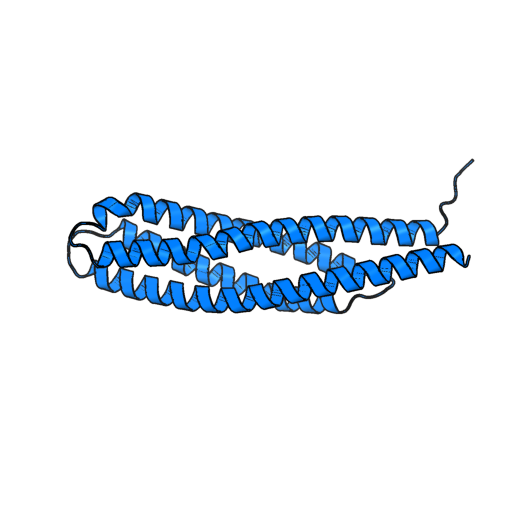0 9.431 -27.170 1.00 80.44 183 LYS A O 1
ATOM 1483 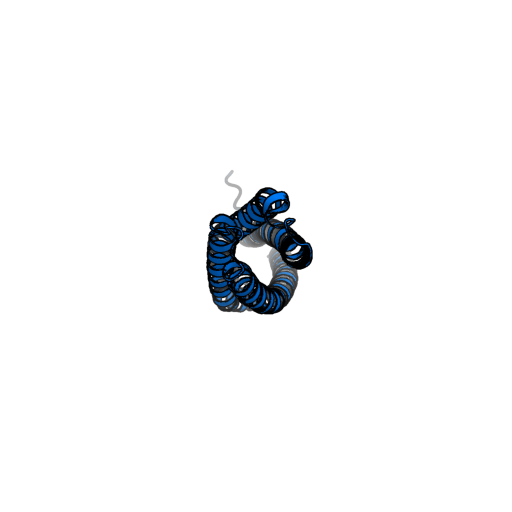N N . LYS A 1 184 ? 23.449 8.384 -25.326 1.00 79.44 184 LYS A N 1
ATOM 1484 C CA . LYS A 1 184 ? 24.791 8.084 -25.866 1.00 79.44 184 LYS A CA 1
ATOM 1485 C C . LYS A 1 184 ? 24.763 7.185 -27.104 1.00 79.44 184 LYS A C 1
ATOM 1487 O O . LYS A 1 184 ? 25.663 7.265 -27.934 1.00 79.44 184 LYS A O 1
ATOM 1492 N N . TYR A 1 185 ? 23.770 6.304 -27.216 1.00 67.88 185 TYR A N 1
ATOM 1493 C CA . TYR A 1 185 ? 23.540 5.519 -28.429 1.00 67.88 185 TYR A CA 1
ATOM 1494 C C . TYR A 1 185 ? 23.075 6.401 -29.595 1.00 67.88 185 TYR A C 1
ATOM 1496 O O . TYR A 1 185 ? 23.446 6.120 -30.729 1.00 67.88 185 TYR A O 1
ATOM 1504 N N . SER A 1 186 ? 22.320 7.474 -29.328 1.00 59.34 186 SER A N 1
ATOM 1505 C CA . SER A 1 186 ? 21.928 8.458 -30.346 1.00 59.34 186 SER A CA 1
ATOM 1506 C C . SER A 1 186 ? 23.084 9.302 -30.864 1.00 59.34 186 SER A C 1
ATOM 1508 O O . SER A 1 186 ? 23.140 9.559 -32.058 1.00 59.34 186 SER A O 1
ATOM 1510 N N . ASP A 1 187 ? 24.060 9.620 -30.012 1.00 55.19 187 ASP A N 1
ATOM 1511 C CA . ASP A 1 187 ? 25.217 10.438 -30.398 1.00 55.19 187 ASP A CA 1
ATOM 1512 C C . ASP A 1 187 ? 26.238 9.680 -31.270 1.00 55.19 187 ASP A C 1
ATOM 1514 O O . ASP A 1 187 ? 27.122 10.288 -31.873 1.00 55.19 187 ASP A O 1
ATOM 1518 N N . ARG A 1 188 ? 26.157 8.342 -31.319 1.00 53.16 188 ARG A N 1
ATOM 1519 C CA . ARG A 1 188 ? 27.111 7.474 -32.035 1.00 53.16 188 ARG A CA 1
ATOM 1520 C C . ARG A 1 188 ? 26.693 7.118 -33.470 1.00 53.16 188 ARG A C 1
ATOM 1522 O O . ARG A 1 188 ? 27.521 6.542 -34.175 1.00 53.16 188 ARG A O 1
ATOM 1529 N N . PHE A 1 189 ? 25.461 7.427 -33.891 1.00 45.53 189 PHE A N 1
ATOM 1530 C CA . PHE A 1 189 ? 24.885 7.033 -35.190 1.00 45.53 189 PHE A CA 1
ATOM 1531 C C . PHE A 1 189 ? 24.071 8.160 -35.851 1.00 45.53 189 PHE A C 1
ATOM 1533 O O . PHE A 1 189 ? 24.073 8.236 -37.098 1.00 45.53 189 PHE A O 1
#

pLDDT: mean 84.8, std 13.2, range [35.25, 97.06]

Solvent-accessible surface area (backbone atoms only — not comparable to full-atom values): 10213 Å² total; per-residue (Å²): 135,85,83,76,76,49,73,39,59,52,47,28,50,52,45,47,55,51,48,54,53,48,50,55,49,50,51,55,50,51,54,50,49,51,53,47,68,56,48,55,57,52,52,53,52,53,51,54,52,26,73,71,38,88,81,34,40,79,75,42,40,67,61,51,44,50,50,44,49,53,51,45,51,48,52,53,53,47,52,56,50,50,53,56,48,49,55,51,31,52,57,48,45,67,35,98,70,67,43,73,54,31,59,52,46,57,63,48,48,58,57,48,52,54,48,47,54,52,45,44,51,42,44,53,50,42,42,50,50,58,68,67,56,56,99,56,80,70,46,58,57,54,47,52,55,42,50,50,54,42,54,52,51,50,56,52,46,55,56,48,52,55,52,49,52,54,47,53,55,50,38,54,52,52,52,52,53,47,33,54,50,32,45,56,55,38,77,75,111

Foldseek 3Di:
DDPPDPVLNVLLVVLVVLLVLLVVLLVLLVVLVVLLVVLLVVLLVLLVVCLVDQPSLVVCLVVSLVSLVVNLVSLVSVVVSLVSLLVSLVVQCPRPLGDPLSVVLNVLSVVLNVLSVVLSVLSVVLNVLSVPDDNDVPSSVVNVVSSVSNVVSSVVSVVSVVVSNVSSVVSSVVSVVVSVVSVVVVVVD

Sequence (189 aa):
MKNKIRRTDSLAYATGSIIESFQTYYEKWNDTVSKLENLGPIIIEKINKALKEKNSLNKLKNGVVKHLSSLGSLFSMLDEIYADGHVLMMEIDGLDFPVKTAQEIIKHNKKEQFKTETIRTVVKNLSKTINFFNENGGDTQLIQSSLSSFNEEFKEYKKIISKTRKLLEKLNNELNENHNKAKKYSDRF

Radius of gyration: 22.6 Å; Cα contacts (8 Å, |Δi|>4): 143; chains: 1; bounding box: 51×26×77 Å